Protein AF-A0A7R9BAU6-F1 (afdb_monomer_lite)

Organism: Timema shepardi (NCBI:txid629360)

Secondary structure (DSSP, 8-state):
----------TTTT-EEEE--TTS-HHHHHHHHHHHHHTT-EE-SS--TT--EEEE-HHHHT-HHHHHHHHHHTTPPTTSS-EEEEHHHHHHHHHTTS---STTTB-------S-------------------------PPP-------------------------------------TT-----PPPP----------TTHHHHHHHHHHHHHHHHHT-HHHHHHHHHHHHHHHHH-S---SHHHHHTSTT--HHHHHHHHHHHHHSS-HHHHHHHTSHHHHHHHHHHTSTT--HHHHHHHHHTT--SHHHHHHH----HHHHHHHHTHHHHHSPPPHHHHHHHHHHHTT-

Radius of gyration: 29.14 Å; chains: 1; bounding box: 81×66×85 Å

Foldseek 3Di:
DDDDDDPQLQQAQQAEEEEQCPPPDPVRVVVLCVLCVSNNHHYDPADDLSHAEYEDAVVQLVPPVSVVVSCVVRVDDPPSNHFYFYPVQSVVCSVVSHNDDRVVGTRDDPPPPPDPDDDDDDDDDDDDDDDDDDDDDDDDDDDDDDDDDDDDDDDDDDDDDDDDDDDDDDDDDDDDDDDPDDDDPDPDDDDDPDDPPDPQAPPLVLVQLVLVLLLVQLQVVVVSNCLSVVLSVQSRVVRHHDQALVSSCPTPSQHSVNSVQVRVCNVPVHGPVSCVRNVDLLSVQSSQQCLQFPGGSVNSVVCVVVVDRHLVCCVPPNDDDPRSNVSSVCVVVSPDDDDPVNVVVVVVVVVVD

InterPro domains:
  IPR001357 BRCT domain [PF00533] (9-94)
  IPR001357 BRCT domain [PS50172] (7-107)
  IPR002008 DNA polymerase family X, beta-like [PR00870] (253-270)
  IPR002008 DNA polymerase family X, beta-like [PR00870] (325-339)
  IPR010996 Crossover junction endonuclease MUS81-like, HHH domain [PF14716] (202-270)
  IPR018944 DNA polymerase lambda, fingers domain [PF10391] (288-335)
  IPR022312 DNA polymerase family X [PTHR11276] (6-352)
  IPR027421 DNA polymerase lambda lyase domain superfamily [G3DSA:1.10.150.110] (189-275)
  IPR027421 DNA polymerase lambda lyase domain superfamily [SSF47802] (197-277)
  IPR036420 BRCT domain superfamily [G3DSA:3.40.50.10190] (2-109)
  IPR036420 BRCT domain superfamily [SSF52113] (10-107)

pLDDT: mean 73.33, std 26.12, range [22.06, 96.75]

Structure (mmCIF, N/CA/C/O backbone):
data_AF-A0A7R9BAU6-F1
#
_entry.id   AF-A0A7R9BAU6-F1
#
loop_
_atom_site.group_PDB
_atom_site.id
_atom_site.type_symbol
_atom_site.label_atom_id
_atom_site.label_alt_id
_atom_site.label_comp_id
_atom_site.label_asym_id
_atom_site.label_entity_id
_atom_site.label_seq_id
_atom_site.pdbx_PDB_ins_code
_atom_site.Cartn_x
_atom_site.Cartn_y
_atom_site.Cartn_z
_atom_site.occupancy
_atom_site.B_iso_or_equiv
_atom_site.auth_seq_id
_atom_site.auth_comp_id
_atom_site.auth_asym_id
_atom_site.auth_atom_id
_atom_site.pdbx_PDB_model_num
ATOM 1 N N . MET A 1 1 ? -16.745 -1.634 -52.844 1.00 35.75 1 MET A N 1
ATOM 2 C CA . MET A 1 1 ? -15.780 -1.812 -51.741 1.00 35.75 1 MET A CA 1
ATOM 3 C C . MET A 1 1 ? -16.425 -1.285 -50.478 1.00 35.75 1 MET A C 1
ATOM 5 O O . MET A 1 1 ? -17.030 -0.223 -50.516 1.00 35.75 1 MET A O 1
ATOM 9 N N . SER A 1 2 ? -16.434 -2.132 -49.459 1.00 36.50 2 SER A N 1
ATOM 10 C CA . SER A 1 2 ? -17.371 -2.150 -48.340 1.00 36.50 2 SER A CA 1
ATOM 11 C C . SER A 1 2 ? -17.319 -0.913 -47.444 1.00 36.50 2 SER A C 1
ATOM 13 O O . SER A 1 2 ? -16.247 -0.405 -47.128 1.00 36.50 2 SER A O 1
ATOM 15 N N . GLN A 1 3 ? -18.506 -0.472 -47.027 1.00 36.91 3 GLN A N 1
ATOM 16 C CA . GLN A 1 3 ? -18.726 0.497 -45.959 1.00 36.91 3 GLN A CA 1
ATOM 17 C C . GLN A 1 3 ? -18.371 -0.153 -44.613 1.00 36.91 3 GLN A C 1
ATOM 19 O O . GLN A 1 3 ? -18.890 -1.221 -44.291 1.00 36.91 3 GLN A O 1
ATOM 24 N N . SER A 1 4 ? -17.499 0.486 -43.833 1.00 38.69 4 SER A N 1
ATOM 25 C CA . SER A 1 4 ? -17.228 0.118 -42.441 1.00 38.69 4 SER A CA 1
ATOM 26 C C . SER A 1 4 ? -18.281 0.781 -41.554 1.00 38.69 4 SER A C 1
ATOM 28 O O . SER A 1 4 ? -18.225 1.983 -41.313 1.00 38.69 4 SER A O 1
ATOM 30 N N . SER A 1 5 ? -19.274 0.017 -41.108 1.00 38.78 5 SER A N 1
ATOM 31 C CA . SER A 1 5 ? -20.281 0.467 -40.146 1.00 38.78 5 SER A CA 1
ATOM 32 C C . SER A 1 5 ? -19.656 0.622 -38.754 1.00 38.78 5 SER A C 1
ATOM 34 O O . SER A 1 5 ? -19.351 -0.377 -38.102 1.00 38.78 5 SER A O 1
ATOM 36 N N . GLU A 1 6 ? -19.472 1.858 -38.288 1.00 48.44 6 GLU A N 1
ATOM 37 C CA . GLU A 1 6 ? -19.249 2.151 -36.869 1.00 48.44 6 GLU A CA 1
ATOM 38 C C . GLU A 1 6 ? -20.544 1.859 -36.101 1.00 48.44 6 GLU A C 1
ATOM 40 O O . GLU A 1 6 ? -21.540 2.574 -36.222 1.00 48.44 6 GLU A O 1
ATOM 45 N N . THR A 1 7 ? -20.557 0.781 -35.322 1.00 45.28 7 THR A N 1
ATOM 46 C CA . THR A 1 7 ? -21.667 0.451 -34.425 1.00 45.28 7 THR A CA 1
ATOM 47 C C . THR A 1 7 ? -21.683 1.464 -33.276 1.00 45.28 7 THR A C 1
ATOM 49 O O . THR A 1 7 ? -20.996 1.288 -32.272 1.00 45.28 7 THR A O 1
ATOM 52 N N . THR A 1 8 ? -22.421 2.566 -33.420 1.00 56.19 8 THR A N 1
ATOM 53 C CA . THR A 1 8 ? -22.611 3.547 -32.342 1.00 56.19 8 THR A CA 1
ATOM 54 C C . THR A 1 8 ? -23.540 2.958 -31.279 1.00 56.19 8 THR A C 1
ATOM 56 O O . THR A 1 8 ? -24.764 2.934 -31.416 1.00 56.19 8 THR A O 1
ATOM 59 N N . ASN A 1 9 ? -22.951 2.426 -30.207 1.00 65.62 9 ASN A N 1
ATOM 60 C CA . ASN A 1 9 ? -23.699 1.964 -29.042 1.00 65.62 9 ASN A CA 1
ATOM 61 C C . ASN A 1 9 ? -24.303 3.173 -28.319 1.00 65.62 9 ASN A C 1
ATOM 63 O O . ASN A 1 9 ? -23.620 3.905 -27.620 1.00 65.62 9 ASN A O 1
ATOM 67 N N . ASN A 1 10 ? -25.604 3.396 -28.482 1.00 81.88 10 ASN A N 1
ATOM 68 C CA . ASN A 1 10 ? -26.319 4.561 -27.947 1.00 81.88 10 ASN A CA 1
ATOM 69 C C . ASN A 1 10 ? -26.726 4.400 -26.469 1.00 81.88 10 ASN A C 1
ATOM 71 O O . ASN A 1 10 ? -27.851 4.727 -26.091 1.00 81.88 10 ASN A O 1
ATOM 75 N N . ILE A 1 11 ? -25.835 3.874 -25.626 1.00 86.38 11 ILE A N 1
ATOM 76 C CA . ILE A 1 11 ? -26.148 3.562 -24.220 1.00 86.38 11 ILE A CA 1
ATOM 77 C C . ILE A 1 11 ? -26.389 4.820 -23.370 1.00 86.38 11 ILE A C 1
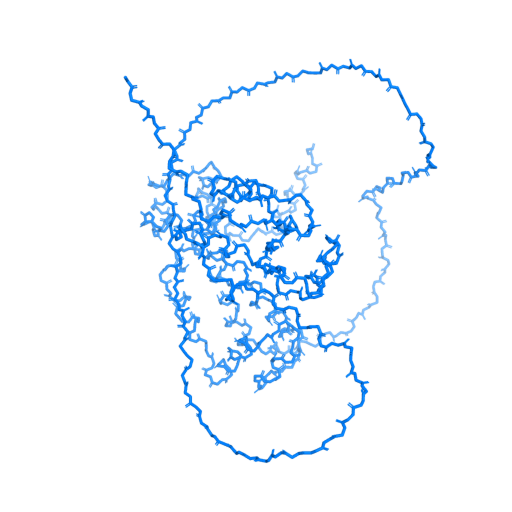ATOM 79 O O . ILE A 1 11 ? -27.096 4.751 -22.370 1.00 86.38 11 ILE A O 1
ATOM 83 N N . PHE A 1 12 ? -25.865 5.977 -23.789 1.00 86.88 12 PHE A N 1
ATOM 84 C CA . PHE A 1 12 ? -25.976 7.256 -23.078 1.00 86.88 12 PHE A CA 1
ATOM 85 C C . PHE A 1 12 ? -26.857 8.293 -23.798 1.00 86.88 12 PHE A C 1
ATOM 87 O O . PHE A 1 12 ? -26.815 9.469 -23.438 1.00 86.88 12 PHE A O 1
ATOM 94 N N . LYS A 1 13 ? -27.671 7.883 -24.782 1.00 82.00 13 LYS A N 1
ATOM 95 C CA . LYS A 1 13 ? -28.423 8.765 -25.704 1.00 82.00 13 LYS A CA 1
ATOM 96 C C . LYS A 1 13 ? -29.218 9.898 -25.037 1.00 82.00 13 LYS A C 1
ATOM 98 O O . LYS A 1 13 ? -29.257 11.007 -25.566 1.00 82.00 13 LYS A O 1
ATOM 103 N N . ASP A 1 14 ? -29.805 9.627 -23.874 1.00 84.00 14 ASP A N 1
ATOM 104 C CA . ASP A 1 14 ? -30.639 10.580 -23.127 1.00 84.00 14 ASP A CA 1
ATOM 105 C C . ASP A 1 14 ? -29.942 11.121 -21.868 1.00 84.00 14 ASP A C 1
ATOM 107 O O . ASP A 1 14 ? -30.584 11.646 -20.960 1.00 84.00 14 ASP A O 1
ATOM 111 N N . THR A 1 15 ? -28.614 10.999 -21.795 1.00 88.75 15 THR A N 1
ATOM 112 C CA . THR A 1 15 ? -27.828 11.474 -20.653 1.00 88.75 15 THR A CA 1
ATOM 113 C C . THR A 1 15 ? -26.977 12.685 -21.024 1.00 88.75 15 THR A C 1
ATOM 115 O O . THR A 1 15 ? -26.183 12.678 -21.970 1.00 88.75 15 THR A O 1
ATOM 118 N N . ALA A 1 16 ? -27.144 13.746 -20.240 1.00 90.50 16 ALA A N 1
ATOM 119 C CA . ALA A 1 16 ? -26.219 14.866 -20.175 1.00 90.50 16 ALA A CA 1
ATOM 120 C C . ALA A 1 16 ? -25.422 14.762 -18.874 1.00 90.50 16 ALA A C 1
ATOM 122 O O . ALA A 1 16 ? -26.009 14.697 -17.787 1.00 90.50 16 ALA A O 1
ATOM 123 N N . ILE A 1 17 ? -24.102 14.707 -18.998 1.00 93.00 17 ILE A N 1
ATOM 124 C CA . ILE A 1 17 ? -23.176 14.343 -17.933 1.00 93.00 17 ILE A CA 1
ATOM 125 C C . ILE A 1 17 ? -22.177 15.478 -17.723 1.00 93.00 17 ILE A C 1
ATOM 127 O O . ILE A 1 17 ? -21.585 15.982 -18.675 1.00 93.00 17 ILE A O 1
ATOM 131 N N . TYR A 1 18 ? -21.961 15.846 -16.466 1.00 91.94 18 TYR A N 1
ATOM 132 C CA . TYR A 1 18 ? -20.915 16.768 -16.042 1.00 91.94 18 TYR A CA 1
ATOM 133 C C . TYR A 1 18 ? -19.918 15.987 -15.196 1.00 91.94 18 TYR A C 1
ATOM 135 O O . TYR A 1 18 ? -20.311 15.335 -14.229 1.00 91.94 18 TYR A O 1
ATOM 143 N N . ILE A 1 19 ? -18.639 16.022 -15.565 1.00 90.44 19 ILE A N 1
ATOM 144 C CA . ILE A 1 19 ? -17.585 15.330 -14.821 1.00 90.44 19 ILE A CA 1
ATOM 145 C C . ILE A 1 19 ? -16.819 16.358 -14.007 1.00 90.44 19 ILE A C 1
ATOM 147 O O . ILE A 1 19 ? -16.234 17.295 -14.550 1.00 90.44 19 ILE A O 1
ATOM 151 N N . VAL A 1 20 ? -16.779 16.157 -12.697 1.00 89.75 20 VAL A N 1
ATOM 152 C CA . VAL A 1 20 ? -15.972 16.990 -11.818 1.00 89.75 20 VAL A CA 1
ATOM 153 C C . VAL A 1 20 ? -14.520 16.530 -11.920 1.00 89.75 20 VAL A C 1
ATOM 155 O O . VAL A 1 20 ? -14.168 15.434 -11.498 1.00 89.75 20 VAL A O 1
ATOM 158 N N . SER A 1 21 ? -13.658 17.379 -12.477 1.00 85.88 21 SER A N 1
ATOM 159 C CA . SER A 1 21 ? -12.251 17.054 -12.757 1.00 85.88 21 SER A CA 1
ATOM 160 C C . SER A 1 21 ? -11.376 16.873 -11.510 1.00 85.88 21 SER A C 1
ATOM 162 O O . SER A 1 21 ? -10.255 16.379 -11.608 1.00 85.88 21 SER A O 1
ATOM 164 N N . SER A 1 22 ? -11.856 17.272 -10.328 1.00 83.56 22 SER A N 1
ATOM 165 C CA . SER A 1 22 ? -11.098 17.128 -9.082 1.00 83.56 22 SER A CA 1
ATOM 166 C C . SER A 1 22 ? -10.850 15.654 -8.774 1.00 83.56 22 SER A C 1
ATOM 168 O O . SER A 1 22 ? -11.786 14.867 -8.753 1.00 83.56 22 SER A O 1
ATOM 170 N N . GLY A 1 23 ? -9.586 15.295 -8.545 1.00 77.88 23 GLY A N 1
ATOM 171 C CA . GLY A 1 23 ? -9.175 13.927 -8.215 1.00 77.88 23 GLY A CA 1
ATOM 172 C C . GLY A 1 23 ? -9.027 12.980 -9.420 1.00 77.88 23 GLY A C 1
ATOM 173 O O . GLY A 1 23 ? -8.250 12.030 -9.377 1.00 77.88 23 GLY A O 1
ATOM 174 N N . ILE A 1 24 ? -9.634 13.304 -10.566 1.00 84.62 24 ILE A N 1
ATOM 175 C CA . ILE A 1 24 ? -9.496 12.519 -11.798 1.00 84.62 24 ILE A CA 1
ATOM 176 C C . ILE A 1 24 ? -8.301 13.033 -12.615 1.00 84.62 24 ILE A C 1
ATOM 178 O O . ILE A 1 24 ? -8.254 14.188 -13.032 1.00 84.62 24 ILE A O 1
ATOM 182 N N . GLY A 1 25 ? -7.327 12.163 -12.898 1.00 83.81 25 GLY A N 1
ATOM 183 C CA . GLY A 1 25 ? -6.197 12.504 -13.771 1.00 83.81 25 GLY A CA 1
ATOM 184 C C . GLY A 1 25 ? -6.632 12.888 -15.196 1.00 83.81 25 GLY A C 1
ATOM 185 O O . GLY A 1 25 ? -7.558 12.297 -15.750 1.00 83.81 25 GLY A O 1
ATOM 186 N N . GLN A 1 26 ? -5.919 13.830 -15.827 1.00 84.94 26 GLN A N 1
ATOM 187 C CA . GLN A 1 26 ? -6.281 14.422 -17.131 1.00 84.94 26 GLN A CA 1
ATOM 188 C C . GLN A 1 26 ? -6.491 13.392 -18.252 1.00 84.94 26 GLN A C 1
ATOM 190 O O . GLN A 1 26 ? -7.448 13.482 -19.016 1.00 84.94 26 GLN A O 1
ATOM 195 N N . MET A 1 27 ? -5.639 12.364 -18.313 1.00 81.00 27 MET A N 1
ATOM 196 C CA . MET A 1 27 ? -5.764 11.291 -19.306 1.00 81.00 27 MET A CA 1
ATOM 197 C C . MET A 1 27 ? -7.072 10.499 -19.130 1.00 81.00 27 MET A C 1
ATOM 199 O O . MET A 1 27 ? -7.739 10.160 -20.106 1.00 81.00 27 MET A O 1
ATOM 203 N N . ARG A 1 28 ? -7.457 10.227 -17.874 1.00 81.88 28 ARG A N 1
ATOM 204 C CA . ARG A 1 28 ? -8.672 9.476 -17.524 1.00 81.88 28 ARG A CA 1
ATOM 205 C C . ARG A 1 28 ? -9.925 10.307 -17.783 1.00 81.88 28 ARG A C 1
ATOM 207 O O . ARG A 1 28 ? -10.904 9.770 -18.290 1.00 81.88 28 ARG A O 1
ATOM 214 N N . LEU A 1 29 ? -9.867 11.608 -17.502 1.00 89.06 29 LEU A N 1
ATOM 215 C CA . LEU A 1 29 ? -10.936 12.548 -17.827 1.00 89.06 29 LEU A CA 1
ATOM 216 C C . LEU A 1 29 ? -11.189 12.583 -19.342 1.00 89.06 29 LEU A C 1
ATOM 218 O O . LEU A 1 29 ? -12.304 12.311 -19.776 1.00 89.06 29 LEU A O 1
ATOM 222 N N . ALA A 1 30 ? -10.143 12.794 -20.147 1.00 88.38 30 ALA A N 1
ATOM 223 C CA . ALA A 1 30 ? -10.250 12.810 -21.608 1.00 88.38 30 ALA A CA 1
ATOM 224 C C . ALA A 1 30 ? -10.789 11.484 -22.176 1.00 88.38 30 ALA A C 1
ATOM 226 O O . ALA A 1 30 ? -11.597 11.480 -23.109 1.00 88.38 30 ALA A O 1
ATOM 227 N N . LEU A 1 31 ? -10.376 10.351 -21.595 1.00 89.75 31 LEU A N 1
ATOM 228 C CA . LEU A 1 31 ? -10.896 9.037 -21.965 1.00 89.75 31 LEU A CA 1
ATOM 229 C C . LEU A 1 31 ? -12.397 8.926 -21.675 1.00 89.75 31 LEU A C 1
ATOM 231 O O . LEU A 1 31 ? -13.147 8.516 -22.558 1.00 89.75 31 LEU A O 1
ATOM 235 N N . PHE A 1 32 ? -12.842 9.307 -20.476 1.00 90.75 32 PHE A N 1
ATOM 236 C CA . PHE A 1 32 ? -14.258 9.274 -20.116 1.00 90.75 32 PHE A CA 1
ATOM 237 C C . PHE A 1 32 ? -15.098 10.181 -21.007 1.00 90.75 32 PHE A C 1
ATOM 239 O O . PHE A 1 32 ? -16.130 9.741 -21.510 1.00 90.75 32 PHE A O 1
ATOM 246 N N . GLU A 1 33 ? -14.639 11.400 -21.288 1.00 92.44 33 GLU A N 1
ATOM 247 C CA . GLU A 1 33 ? -15.363 12.296 -22.185 1.00 92.44 33 GLU A CA 1
ATOM 248 C C . GLU A 1 33 ? -15.516 11.711 -23.590 1.00 92.44 33 GLU A C 1
ATOM 250 O O . GLU A 1 33 ? -16.597 11.772 -24.184 1.00 92.44 33 GLU A O 1
ATOM 255 N N . LYS A 1 34 ? -14.439 11.118 -24.119 1.00 90.06 34 LYS A N 1
ATOM 256 C CA . LYS A 1 34 ? -14.458 10.452 -25.422 1.00 90.06 34 LYS A CA 1
ATOM 257 C C . LYS A 1 34 ? -15.428 9.273 -25.420 1.00 90.06 34 LYS A C 1
ATOM 259 O O . LYS A 1 34 ? -16.208 9.141 -26.360 1.00 90.06 34 LYS A O 1
ATOM 264 N N . GLN A 1 35 ? -15.401 8.439 -24.381 1.00 89.38 35 GLN A N 1
ATOM 265 C CA . GLN A 1 35 ? 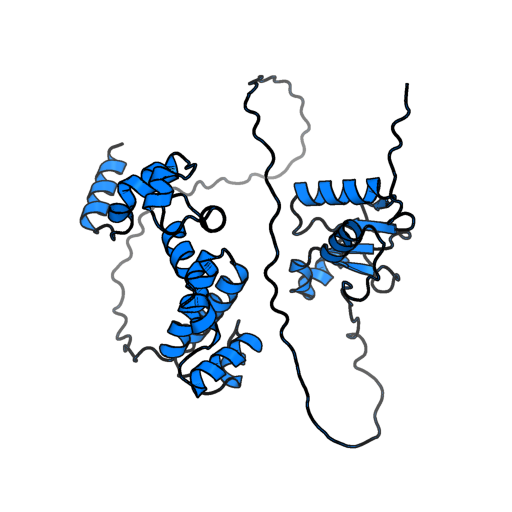-16.269 7.266 -24.267 1.00 89.38 35 GLN A CA 1
ATOM 266 C C . GLN A 1 35 ? -17.745 7.653 -24.141 1.00 89.38 35 GLN A C 1
ATOM 268 O O . GLN A 1 35 ? -18.575 7.066 -24.826 1.00 89.38 35 GLN A O 1
ATOM 273 N N . ILE A 1 36 ? -18.081 8.676 -23.354 1.00 90.19 36 ILE A N 1
ATOM 274 C CA . ILE A 1 36 ? -19.461 9.170 -23.232 1.00 90.19 36 ILE A CA 1
ATOM 275 C C . ILE A 1 36 ? -19.974 9.669 -24.587 1.00 90.19 36 ILE A C 1
ATOM 277 O O . ILE A 1 36 ? -21.043 9.248 -25.022 1.00 90.19 36 ILE A O 1
ATOM 281 N N . LYS A 1 37 ? -19.190 10.503 -25.288 1.00 90.31 37 LYS A N 1
ATOM 282 C CA . LYS A 1 37 ? -19.555 11.046 -26.610 1.00 90.31 37 LYS A CA 1
ATOM 283 C C . LYS A 1 37 ? -19.712 9.950 -27.665 1.00 90.31 37 LYS A C 1
ATOM 285 O O . LYS A 1 37 ? -20.675 9.962 -28.424 1.00 90.31 37 LYS A O 1
ATOM 290 N N . THR A 1 38 ? -18.785 8.990 -27.689 1.00 87.25 38 THR A N 1
ATOM 291 C CA . THR A 1 38 ? -18.810 7.852 -28.630 1.00 87.25 38 THR A CA 1
ATOM 292 C C . THR A 1 38 ? -20.043 6.973 -28.412 1.00 87.25 38 THR A C 1
ATOM 294 O O . THR A 1 38 ? -20.585 6.423 -29.364 1.00 87.25 38 THR A O 1
ATOM 297 N N . ASN A 1 39 ? -20.523 6.895 -27.170 1.00 86.75 39 ASN A N 1
ATOM 298 C CA . ASN A 1 39 ? -21.685 6.102 -26.785 1.00 86.75 39 ASN A CA 1
ATOM 299 C C . ASN A 1 39 ? -23.010 6.904 -26.746 1.00 86.75 39 ASN A C 1
ATOM 301 O O . ASN A 1 39 ? -23.970 6.537 -26.059 1.00 86.75 39 ASN A O 1
ATOM 305 N N . GLY A 1 40 ? -23.064 8.027 -27.472 1.00 85.69 40 GLY A N 1
ATOM 306 C CA . GLY A 1 40 ? -24.274 8.833 -27.674 1.00 85.69 40 GLY A CA 1
ATOM 307 C C . GLY A 1 40 ? -24.626 9.806 -26.542 1.00 85.69 40 GLY A C 1
ATOM 308 O O . GLY A 1 40 ? -25.652 10.474 -26.627 1.00 85.69 40 GLY A O 1
ATOM 309 N N . GLY A 1 41 ? -23.797 9.912 -25.501 1.00 89.19 41 GLY A N 1
ATOM 310 C CA . GLY A 1 41 ? -23.995 10.836 -24.384 1.00 89.19 41 GLY A CA 1
ATOM 311 C C . GLY A 1 41 ? -23.445 12.235 -24.636 1.00 89.19 41 GLY A C 1
ATOM 312 O O . GLY A 1 41 ? -22.533 12.444 -25.438 1.00 89.19 41 GLY A O 1
ATOM 313 N N . LYS A 1 42 ? -23.974 13.221 -23.906 1.00 90.00 42 LYS A N 1
ATOM 314 C CA . LYS A 1 42 ? -23.506 14.613 -23.966 1.00 90.00 42 LYS A CA 1
ATOM 315 C C . LYS A 1 42 ? -22.667 14.935 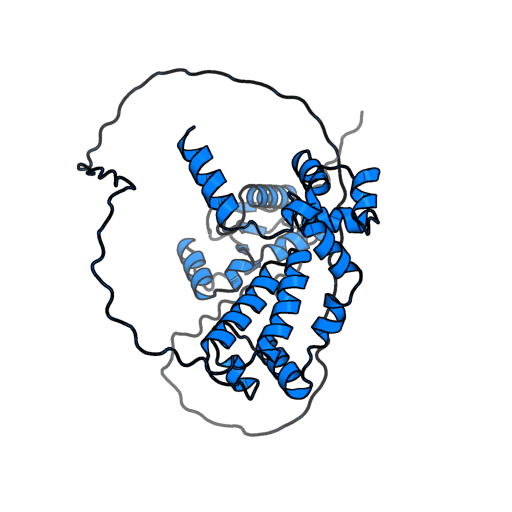-22.738 1.00 90.00 42 LYS A C 1
ATOM 317 O O . LYS A 1 42 ? -23.165 14.861 -21.622 1.00 90.00 42 LYS A O 1
ATOM 322 N N . VAL A 1 43 ? -21.418 15.344 -22.943 1.00 90.88 43 VAL A N 1
ATOM 323 C CA . VAL A 1 43 ? -20.585 15.906 -21.870 1.00 90.88 43 VAL A CA 1
ATOM 324 C C . VAL A 1 43 ? -20.767 17.416 -21.861 1.00 90.88 43 VAL A C 1
ATOM 326 O O . VAL A 1 43 ? -20.526 18.064 -22.880 1.00 90.88 43 VAL A O 1
ATOM 329 N N . LEU A 1 44 ? -21.196 17.963 -20.728 1.00 88.81 44 LEU A N 1
ATOM 330 C CA . LEU A 1 44 ? -21.365 19.398 -20.537 1.00 88.81 44 LEU A CA 1
ATOM 331 C C . LEU A 1 44 ? -20.154 19.984 -19.795 1.00 88.81 44 LEU A C 1
ATOM 333 O O . LEU A 1 44 ? -19.620 19.319 -18.911 1.00 88.81 44 LEU A O 1
ATOM 337 N N . PRO A 1 45 ? -19.719 21.213 -20.128 1.00 84.62 45 PRO A N 1
ATOM 338 C CA . PRO A 1 45 ? -18.607 21.876 -19.444 1.00 84.62 45 PRO A CA 1
ATOM 339 C C . PRO A 1 45 ? -19.006 22.479 -18.090 1.00 84.62 45 PRO A C 1
ATOM 341 O O . PRO A 1 45 ? -18.134 22.798 -17.288 1.00 84.62 45 PRO A O 1
ATOM 344 N N . GLU A 1 46 ? -20.308 22.644 -17.838 1.00 85.56 46 GLU A N 1
ATOM 345 C CA . GLU A 1 46 ? -20.866 23.293 -16.650 1.00 85.56 46 GLU A CA 1
ATOM 346 C C . GLU A 1 46 ? -22.213 22.660 -16.268 1.00 85.56 46 GLU A C 1
ATOM 348 O O . GLU A 1 46 ? -22.850 21.970 -17.075 1.00 85.56 46 GLU A O 1
ATOM 353 N N . VAL A 1 47 ? -22.661 22.901 -15.032 1.00 83.50 47 VAL A N 1
ATOM 354 C CA . VAL A 1 47 ? -23.977 22.454 -14.560 1.00 83.50 47 VAL A CA 1
ATOM 355 C C . VAL A 1 47 ? -25.064 23.302 -15.223 1.00 83.50 47 VAL A C 1
ATOM 357 O O . VAL A 1 47 ? -25.108 24.516 -15.056 1.00 83.50 47 VAL A O 1
ATOM 360 N N . THR A 1 48 ? -25.958 22.658 -15.977 1.00 82.75 48 THR A N 1
ATOM 361 C CA . THR A 1 48 ? -27.075 23.318 -16.676 1.00 82.75 48 THR A CA 1
ATOM 362 C C . THR A 1 48 ? -28.406 22.647 -16.341 1.00 82.75 48 THR A C 1
ATOM 364 O O . THR A 1 48 ? -28.438 21.539 -15.812 1.00 82.75 48 THR A O 1
ATOM 367 N N . GLN A 1 49 ? -29.520 23.281 -16.712 1.00 79.12 49 GLN A N 1
ATOM 368 C CA . GLN A 1 49 ? -30.878 22.762 -16.489 1.00 79.12 49 GLN A CA 1
ATOM 369 C C . GLN A 1 49 ? -31.182 21.415 -17.174 1.00 79.12 49 GLN A C 1
ATOM 371 O O . GLN A 1 49 ? -32.146 20.750 -16.814 1.00 79.12 49 GLN A O 1
ATOM 376 N N . HIS A 1 50 ? -30.393 21.018 -18.178 1.00 79.81 50 HIS A N 1
ATOM 377 C CA . HIS A 1 50 ? -30.570 19.751 -18.897 1.00 79.81 50 HIS A CA 1
ATOM 378 C C . HIS A 1 50 ? -29.663 18.640 -18.366 1.00 79.81 50 HIS A C 1
ATOM 380 O O . HIS A 1 50 ? -29.619 17.559 -18.951 1.00 79.81 50 HIS A O 1
ATOM 386 N N . LEU A 1 51 ? -28.901 18.912 -17.305 1.00 88.31 51 LEU A N 1
ATOM 387 C CA . LEU A 1 51 ? -27.977 17.957 -16.724 1.00 88.31 51 LEU A CA 1
ATOM 388 C C . LEU A 1 51 ? -28.737 16.803 -16.061 1.00 88.31 51 LEU A C 1
ATOM 390 O O . LEU A 1 51 ? -29.685 17.018 -15.318 1.00 88.31 51 LEU A O 1
ATOM 394 N N . THR A 1 52 ? -28.289 15.575 -16.316 1.00 88.50 52 THR A N 1
ATOM 395 C CA . THR A 1 52 ? -28.908 14.354 -15.769 1.00 88.50 52 THR A CA 1
ATOM 396 C C . THR A 1 52 ? -28.047 13.709 -14.689 1.00 88.50 52 THR A C 1
ATOM 398 O O . THR A 1 52 ? -28.580 13.218 -13.696 1.00 88.50 52 THR A O 1
ATOM 401 N N . HIS A 1 53 ? -26.721 13.732 -14.869 1.00 90.38 53 HIS A N 1
ATOM 402 C CA . HIS A 1 53 ? -25.770 13.089 -13.969 1.00 90.38 53 HIS A CA 1
ATOM 403 C C . HIS A 1 53 ? -24.557 13.987 -13.709 1.00 90.38 53 HIS A C 1
ATOM 405 O O . HIS A 1 53 ? -23.993 14.573 -14.638 1.00 90.38 53 HIS A O 1
ATOM 411 N N . ILE A 1 54 ? -24.122 14.048 -12.452 1.00 90.75 54 ILE A N 1
ATOM 412 C CA . ILE A 1 54 ? -22.816 14.583 -12.054 1.00 90.75 54 ILE A CA 1
ATOM 413 C C . ILE A 1 54 ? -21.930 13.400 -11.686 1.00 90.75 54 ILE A C 1
ATOM 415 O O . ILE A 1 54 ? -22.299 12.608 -10.823 1.00 90.75 54 ILE A O 1
ATOM 419 N N . ILE A 1 55 ? -20.764 13.295 -12.321 1.00 90.50 55 ILE A N 1
ATOM 420 C CA . ILE A 1 55 ? -19.778 12.255 -12.028 1.00 90.50 55 ILE A CA 1
ATOM 421 C C . ILE A 1 55 ? -18.694 12.820 -11.117 1.00 90.50 55 ILE A C 1
ATOM 423 O O . ILE A 1 55 ? -18.050 13.820 -11.445 1.00 90.50 55 ILE A O 1
ATOM 427 N N . LEU A 1 56 ? -18.473 12.137 -9.997 1.00 89.19 56 LEU A N 1
ATOM 428 C CA . LEU A 1 56 ? -17.419 12.411 -9.025 1.00 89.19 56 LEU A CA 1
ATOM 429 C C . LEU A 1 56 ? -16.500 11.199 -8.886 1.00 89.19 56 LEU A C 1
ATOM 431 O O . LEU A 1 56 ? -16.915 10.056 -9.066 1.00 89.19 56 LEU A O 1
ATOM 435 N N . GLU A 1 57 ? -15.244 11.441 -8.534 1.00 86.38 57 GLU A N 1
ATOM 436 C CA . GLU A 1 57 ? -14.349 10.354 -8.149 1.00 86.38 57 GLU A CA 1
ATOM 437 C C . GLU A 1 57 ? -14.763 9.766 -6.789 1.00 86.38 57 GLU A C 1
ATOM 439 O O . GLU A 1 57 ? -15.079 10.512 -5.860 1.00 86.38 57 GLU A O 1
ATOM 444 N N . GLU A 1 58 ? -14.712 8.437 -6.635 1.00 83.56 58 GLU A N 1
ATOM 445 C CA . GLU A 1 58 ? -15.126 7.774 -5.387 1.00 83.56 58 GLU A CA 1
ATOM 446 C C . GLU A 1 58 ? -14.324 8.217 -4.164 1.00 83.56 58 GLU A C 1
ATOM 448 O O . GLU A 1 58 ? -14.863 8.243 -3.060 1.00 83.56 58 GLU A O 1
ATOM 453 N N . ASN A 1 59 ? -13.057 8.615 -4.331 1.00 75.81 59 ASN A N 1
ATOM 454 C CA . ASN A 1 59 ? -12.250 9.093 -3.205 1.00 75.81 59 ASN A CA 1
ATOM 455 C C . ASN A 1 59 ? -12.839 10.359 -2.545 1.00 75.81 59 ASN A C 1
ATOM 457 O O . ASN A 1 59 ? -12.535 10.653 -1.388 1.00 75.81 59 ASN A O 1
ATOM 461 N N . ILE A 1 60 ? -13.702 11.092 -3.263 1.00 79.81 60 ILE A N 1
ATOM 462 C CA . ILE A 1 60 ? -14.375 12.300 -2.784 1.00 79.81 60 ILE A CA 1
ATOM 463 C C . ILE A 1 60 ? -15.587 11.922 -1.929 1.00 79.81 60 ILE A C 1
ATOM 465 O O . ILE A 1 60 ? -15.948 12.675 -1.026 1.00 79.81 60 ILE A O 1
ATOM 469 N N . PHE A 1 61 ? -16.184 10.744 -2.148 1.00 76.25 61 PHE A N 1
ATOM 470 C CA . PHE A 1 61 ? -17.327 10.263 -1.365 1.00 76.25 61 PHE A CA 1
ATOM 471 C C . PHE A 1 61 ? -16.972 9.976 0.094 1.00 76.25 61 PHE A C 1
ATOM 473 O O . PHE A 1 61 ? -17.829 10.125 0.965 1.00 76.25 61 PHE A O 1
ATOM 480 N N . SER A 1 62 ? -15.709 9.652 0.380 1.00 71.06 62 SER A N 1
ATOM 481 C CA . SER A 1 62 ? -15.216 9.422 1.743 1.00 71.06 62 SER A CA 1
ATOM 482 C C . SER A 1 62 ? -15.272 10.671 2.633 1.00 71.06 62 SER A C 1
ATOM 484 O O . SER A 1 62 ? -15.363 10.549 3.852 1.00 71.06 62 SER A O 1
ATOM 486 N N . ASP A 1 63 ? -15.247 11.877 2.050 1.00 78.06 63 ASP A N 1
ATOM 487 C CA . ASP A 1 63 ? -15.359 13.144 2.781 1.00 78.06 63 ASP A CA 1
ATOM 488 C C . ASP A 1 63 ? -16.609 13.915 2.336 1.00 78.06 63 ASP A C 1
ATOM 490 O O . ASP A 1 63 ? -16.609 14.702 1.383 1.00 78.06 63 ASP A O 1
ATOM 494 N N . ARG A 1 64 ? -17.693 13.726 3.095 1.00 78.31 64 ARG A N 1
ATOM 495 C CA . ARG A 1 64 ? -18.992 14.364 2.846 1.00 78.31 64 ARG A CA 1
ATOM 496 C C . ARG A 1 64 ? -18.905 15.892 2.782 1.00 78.31 64 ARG A C 1
ATOM 498 O O . ARG A 1 64 ? -19.588 16.496 1.957 1.00 78.31 64 ARG A O 1
ATOM 505 N N . LYS A 1 65 ? -18.081 16.532 3.621 1.00 80.06 65 LYS A N 1
ATOM 506 C CA . LYS A 1 65 ? -17.946 18.001 3.635 1.00 80.06 65 LYS A CA 1
ATOM 507 C C . LYS A 1 65 ? -17.225 18.483 2.382 1.00 80.06 65 LYS A C 1
ATOM 509 O O . LYS A 1 65 ? -17.646 19.463 1.770 1.00 80.06 65 LYS A O 1
ATOM 514 N N . LYS A 1 66 ? -16.167 17.782 1.975 1.00 81.75 66 LYS A N 1
ATOM 515 C CA . LYS A 1 66 ? -15.430 18.073 0.740 1.00 81.75 66 LYS A CA 1
ATOM 516 C C . LYS A 1 66 ? -16.301 17.876 -0.498 1.00 81.75 66 LYS A C 1
ATOM 518 O O . LYS A 1 66 ? -16.287 18.747 -1.363 1.00 81.75 66 LYS A O 1
ATOM 523 N N . CYS A 1 67 ? -17.099 16.809 -0.545 1.00 82.25 67 CYS A N 1
ATOM 524 C CA . CYS A 1 67 ? -18.054 16.551 -1.623 1.00 82.25 67 CYS A CA 1
ATOM 525 C C . CYS A 1 67 ? -19.088 17.684 -1.752 1.00 82.25 67 CYS A C 1
ATOM 527 O O . CYS A 1 67 ? -19.216 18.285 -2.817 1.00 82.25 67 CYS A O 1
ATOM 529 N N . ILE A 1 68 ? -19.747 18.059 -0.648 1.00 82.75 68 ILE A N 1
ATOM 530 C CA . ILE A 1 68 ? -20.726 19.161 -0.627 1.00 82.75 68 ILE A CA 1
ATOM 531 C C . ILE A 1 68 ? -20.079 20.485 -1.055 1.00 82.75 68 ILE A C 1
ATOM 533 O O . ILE A 1 68 ? -20.627 21.201 -1.888 1.00 82.75 68 ILE A O 1
ATOM 537 N N . ASN A 1 69 ? -18.888 20.801 -0.540 1.00 82.56 69 ASN A N 1
ATOM 538 C CA . ASN A 1 69 ? -18.171 22.020 -0.917 1.00 82.56 69 ASN A CA 1
ATOM 539 C C . ASN A 1 69 ? -17.800 22.052 -2.401 1.00 82.56 69 ASN A C 1
ATOM 541 O O . ASN A 1 69 ? -17.786 23.122 -3.007 1.00 82.56 69 ASN A O 1
ATOM 545 N N . LEU A 1 70 ? -17.474 20.901 -2.983 1.00 84.19 70 LEU A N 1
ATOM 546 C CA . LEU A 1 70 ? -17.130 20.790 -4.391 1.00 84.19 70 LEU A CA 1
ATOM 547 C C . LEU A 1 70 ? -18.367 20.958 -5.278 1.00 84.19 70 LEU A C 1
ATOM 549 O O . LEU A 1 70 ? -18.318 21.735 -6.224 1.00 84.19 70 LEU A O 1
ATOM 553 N N . LEU A 1 71 ? -19.486 20.326 -4.918 1.00 83.94 71 LEU A N 1
ATOM 554 C CA . LEU A 1 71 ? -20.773 20.494 -5.600 1.00 83.94 71 LEU A CA 1
ATOM 555 C C . LEU A 1 71 ? -21.283 21.943 -5.522 1.00 83.94 71 LEU A C 1
ATOM 557 O O . LEU A 1 71 ? -21.744 22.503 -6.513 1.00 83.94 71 LEU A O 1
ATOM 561 N N . ASN A 1 72 ? -21.124 22.606 -4.374 1.00 84.00 72 ASN A N 1
ATOM 562 C CA . ASN A 1 72 ? -21.482 24.021 -4.236 1.00 84.00 72 ASN A CA 1
ATOM 563 C C . ASN A 1 72 ? -20.660 24.918 -5.176 1.00 84.00 72 ASN A C 1
ATOM 565 O O . ASN A 1 72 ? -21.181 25.888 -5.722 1.00 84.00 72 ASN A O 1
ATOM 569 N N . LYS A 1 73 ? -19.380 24.589 -5.402 1.00 83.06 73 LYS A N 1
ATOM 570 C CA . LYS A 1 73 ? -18.508 25.329 -6.331 1.00 83.06 73 LYS A CA 1
ATOM 571 C C . LYS A 1 73 ? -18.888 25.137 -7.797 1.00 83.06 73 LYS A C 1
ATOM 573 O O . LYS A 1 73 ? -18.565 26.004 -8.601 1.00 83.06 73 LYS A O 1
ATOM 578 N N . THR A 1 74 ? -19.555 24.039 -8.152 1.00 79.44 74 THR A N 1
ATOM 579 C CA . THR A 1 74 ? -19.984 23.771 -9.534 1.00 79.44 74 THR A CA 1
ATOM 580 C C . THR A 1 74 ? -21.318 24.444 -9.873 1.00 79.44 74 THR A C 1
ATOM 582 O O . THR A 1 74 ? -21.806 24.273 -10.984 1.00 79.44 74 THR A O 1
ATOM 585 N N . GLY A 1 75 ? -21.931 25.176 -8.931 1.00 75.75 75 GLY A N 1
ATOM 586 C CA . GLY A 1 75 ? -23.243 25.807 -9.114 1.00 75.75 75 GLY A CA 1
ATOM 587 C C . GLY A 1 75 ? -24.422 24.834 -9.005 1.00 75.75 75 GLY A C 1
ATOM 588 O O . GLY A 1 75 ? -25.527 25.162 -9.429 1.00 75.75 75 GLY A O 1
ATOM 589 N N . TYR A 1 76 ? -24.204 23.635 -8.452 1.00 79.06 76 TYR A N 1
ATOM 590 C CA . TYR A 1 76 ? -25.263 22.648 -8.255 1.00 79.06 76 TYR A CA 1
ATOM 591 C C . TYR A 1 76 ? -26.231 23.082 -7.146 1.00 79.06 76 TYR A C 1
ATOM 593 O O . TYR A 1 76 ? -25.810 23.402 -6.035 1.00 79.06 76 TYR A O 1
ATOM 601 N N . SER A 1 77 ? -27.536 23.042 -7.428 1.00 70.25 77 SER A N 1
ATOM 602 C CA . SER A 1 77 ? -28.587 23.218 -6.427 1.00 70.25 77 SER A CA 1
ATOM 603 C C . SER A 1 77 ? -29.144 21.862 -5.984 1.00 70.25 77 SER A C 1
ATOM 605 O O . SER A 1 77 ? -29.591 21.043 -6.796 1.00 70.25 77 SER A O 1
ATOM 607 N N . PHE A 1 78 ? -29.126 21.618 -4.671 1.00 64.94 78 PHE A N 1
ATOM 608 C CA . PHE A 1 78 ? -29.695 20.408 -4.077 1.00 64.94 78 PHE A CA 1
ATOM 609 C C . PHE A 1 78 ? -31.210 20.347 -4.331 1.00 64.94 78 PHE A C 1
ATOM 611 O O . PHE A 1 78 ? -31.923 21.302 -4.030 1.00 64.94 78 PHE A O 1
ATOM 618 N N . GLY A 1 79 ? -31.698 19.220 -4.865 1.00 60.94 79 GLY A N 1
ATOM 619 C CA . GLY A 1 79 ? -33.124 18.993 -5.155 1.00 60.94 79 GLY A CA 1
ATOM 620 C C . GLY A 1 79 ? -33.521 19.089 -6.634 1.00 60.94 79 GLY A C 1
ATOM 621 O O . GLY A 1 79 ? -34.700 18.987 -6.950 1.00 60.94 79 GLY A O 1
ATOM 622 N N . SER A 1 80 ? -32.559 19.240 -7.547 1.00 65.75 80 SER A N 1
ATOM 623 C CA . SER A 1 80 ? -32.782 19.392 -8.996 1.00 65.75 80 SER A CA 1
ATOM 624 C C . SER A 1 80 ? -33.068 18.084 -9.761 1.00 65.75 80 SER A C 1
ATOM 626 O O . SER A 1 80 ? -33.148 18.098 -10.985 1.00 65.75 80 SER A O 1
ATOM 628 N N . GLY A 1 81 ? -33.236 16.945 -9.075 1.00 73.25 81 GLY A N 1
ATOM 629 C CA . GLY A 1 81 ? -33.462 15.633 -9.710 1.00 73.25 81 GLY A CA 1
ATOM 630 C C . GLY A 1 81 ? -32.243 15.065 -10.454 1.00 73.25 81 GLY A C 1
ATOM 631 O O . GLY A 1 81 ? -32.346 14.025 -11.102 1.00 73.25 81 GLY A O 1
ATOM 632 N N . ILE A 1 82 ? -31.095 15.740 -10.358 1.00 85.38 82 ILE A N 1
ATOM 633 C CA . ILE A 1 82 ? -29.819 15.333 -10.948 1.00 85.38 82 ILE A CA 1
ATOM 634 C C . ILE A 1 82 ? -29.192 14.255 -10.066 1.00 85.38 82 ILE A C 1
ATOM 636 O O . ILE A 1 82 ? -29.045 14.437 -8.856 1.00 85.38 82 ILE A O 1
ATOM 640 N N . LYS A 1 83 ? -28.775 13.155 -10.688 1.00 87.75 83 LYS A N 1
ATOM 641 C CA . LYS A 1 83 ? -28.139 12.029 -10.002 1.00 87.75 83 LYS A CA 1
ATOM 642 C C . LYS A 1 83 ? -26.652 12.300 -9.818 1.00 87.75 83 LYS A C 1
ATOM 644 O O . LYS A 1 83 ? -25.950 12.608 -10.781 1.00 87.75 83 LYS A O 1
ATOM 649 N N . ILE A 1 84 ? -26.148 12.173 -8.597 1.00 88.31 84 ILE A N 1
ATOM 650 C CA . ILE A 1 84 ? -24.715 12.318 -8.314 1.00 88.31 84 ILE A CA 1
ATOM 651 C C . ILE A 1 84 ? -24.127 10.919 -8.215 1.00 88.31 84 ILE A C 1
ATOM 653 O O . ILE A 1 84 ? -24.464 10.199 -7.288 1.00 88.31 84 ILE A O 1
ATOM 657 N N . VAL A 1 85 ? -23.264 10.522 -9.146 1.00 88.88 85 VAL A N 1
ATOM 658 C CA . VAL A 1 85 ? -22.760 9.144 -9.250 1.00 88.88 85 VAL A CA 1
ATOM 659 C C . VAL A 1 85 ? -21.236 9.079 -9.280 1.00 88.88 85 VAL A C 1
ATOM 661 O O . VAL A 1 85 ? -20.557 10.040 -9.645 1.00 88.88 85 VAL A O 1
ATOM 664 N N . GLY A 1 86 ? -20.688 7.937 -8.870 1.00 89.62 86 GLY A N 1
ATOM 665 C CA . GLY A 1 86 ? -19.249 7.674 -8.916 1.00 89.62 86 GLY A CA 1
ATOM 666 C C . GLY A 1 86 ? -18.715 7.412 -10.328 1.00 89.62 86 GLY A C 1
ATOM 667 O O . GLY A 1 86 ? -19.461 7.096 -11.258 1.00 89.62 86 GLY A O 1
ATOM 668 N N . THR A 1 87 ? -17.393 7.466 -10.490 1.00 89.44 87 THR A N 1
ATOM 669 C CA . THR A 1 87 ? -16.701 7.041 -11.721 1.00 89.44 87 THR A CA 1
ATOM 670 C C . THR A 1 87 ? -16.849 5.536 -12.009 1.00 89.44 87 THR A C 1
ATOM 672 O O . THR A 1 87 ? -16.768 5.134 -13.175 1.00 89.44 87 THR A O 1
ATOM 675 N N . SER A 1 88 ? -17.112 4.703 -10.997 1.00 86.94 88 SER A N 1
ATOM 676 C CA . SER A 1 88 ? -17.487 3.281 -11.124 1.00 86.94 88 SER A CA 1
ATOM 677 C C . SER A 1 88 ? -18.766 3.086 -11.910 1.00 86.94 88 SER A C 1
ATOM 679 O O . SER A 1 88 ? -18.775 2.231 -12.784 1.00 86.94 88 SER A O 1
ATOM 681 N N . TRP A 1 89 ? -19.804 3.898 -11.693 1.00 90.81 89 TRP A N 1
ATOM 682 C CA . TRP A 1 89 ? -21.052 3.786 -12.458 1.00 90.81 89 TRP A CA 1
ATOM 683 C C . TRP A 1 89 ? -20.804 3.936 -13.958 1.00 90.81 89 TRP A C 1
ATOM 685 O O . TRP A 1 89 ? -21.279 3.136 -14.762 1.00 90.81 89 TRP A O 1
ATOM 695 N N . LEU A 1 90 ? -19.997 4.933 -14.337 1.00 87.88 90 LEU A N 1
ATOM 696 C CA . LEU A 1 90 ? -19.622 5.144 -15.732 1.00 87.88 90 LEU A CA 1
ATOM 697 C C . LEU A 1 90 ? -18.814 3.961 -16.276 1.00 87.88 90 LEU A C 1
ATOM 699 O O . LEU A 1 90 ? -19.042 3.522 -17.400 1.00 87.88 90 LEU A O 1
ATOM 703 N N . SER A 1 91 ? -17.884 3.445 -15.474 1.00 85.81 91 SER A N 1
ATOM 704 C CA . SER A 1 91 ? -17.045 2.304 -15.851 1.00 85.81 91 SER A CA 1
ATOM 705 C C . SER A 1 91 ? -17.876 1.030 -16.042 1.00 85.81 91 SER A C 1
ATOM 707 O O . SER A 1 91 ? -17.648 0.299 -17.002 1.00 85.81 91 SER A O 1
ATOM 709 N N . GLU A 1 92 ? -18.877 0.808 -15.190 1.00 83.75 92 GLU A N 1
ATOM 710 C CA . GLU A 1 92 ? -19.766 -0.353 -15.232 1.00 83.75 92 GLU A CA 1
ATOM 711 C C . GLU A 1 92 ? -20.771 -0.264 -16.394 1.00 83.75 92 GLU A C 1
ATOM 713 O O . GLU A 1 92 ? -21.018 -1.241 -17.097 1.00 83.75 92 GLU A O 1
ATOM 718 N N . CYS A 1 93 ? -21.294 0.931 -16.688 1.00 84.50 93 CYS A N 1
ATOM 719 C CA . CYS A 1 93 ? -22.143 1.134 -17.866 1.00 84.50 93 CYS A CA 1
ATOM 720 C C . CYS A 1 93 ? -21.384 0.850 -19.174 1.00 84.50 93 CYS A C 1
ATOM 722 O O . CYS A 1 93 ? -21.939 0.283 -20.119 1.00 84.50 93 CYS A O 1
ATOM 724 N N . LEU A 1 94 ? -20.102 1.232 -19.227 1.00 85.62 94 LEU A N 1
ATOM 725 C CA . LEU A 1 94 ? -19.223 0.971 -20.367 1.00 85.62 94 LEU A CA 1
ATOM 726 C C . LEU A 1 94 ? -18.836 -0.512 -20.474 1.00 85.62 94 LEU A C 1
ATOM 728 O O . LEU A 1 94 ? -18.792 -1.034 -21.586 1.00 85.62 94 LEU A O 1
ATOM 732 N N . SER A 1 95 ? -18.576 -1.197 -19.354 1.00 84.19 95 SER A N 1
ATOM 733 C CA . SER A 1 95 ? -18.200 -2.619 -19.350 1.00 84.19 95 SER A CA 1
ATOM 734 C C . SER A 1 95 ? -19.362 -3.524 -19.771 1.00 84.19 95 SER A C 1
ATOM 736 O O . SER A 1 95 ? -19.167 -4.446 -20.563 1.00 84.19 95 SER A O 1
ATOM 738 N N . GLN A 1 96 ? -20.575 -3.235 -19.292 1.00 78.44 96 GLN A N 1
ATOM 739 C CA . GLN A 1 96 ? -21.780 -4.010 -19.599 1.00 78.44 96 GLN A CA 1
ATOM 740 C C . GLN A 1 96 ? -22.483 -3.549 -20.882 1.00 78.44 96 GLN A C 1
ATOM 742 O O . GLN A 1 96 ? -23.477 -4.154 -21.287 1.00 78.44 96 GLN A O 1
ATOM 747 N N . ASN A 1 97 ? -21.984 -2.482 -21.519 1.00 81.75 97 ASN A N 1
ATOM 748 C CA . ASN A 1 97 ? -22.581 -1.856 -22.697 1.00 81.75 97 ASN A CA 1
ATOM 749 C C . ASN A 1 97 ? -24.092 -1.598 -22.524 1.00 81.75 97 ASN A C 1
ATOM 751 O O . ASN A 1 97 ? -24.907 -1.867 -23.412 1.00 81.75 97 ASN A O 1
ATOM 755 N N . LYS A 1 98 ? -24.477 -1.114 -21.342 1.00 85.62 98 LYS A N 1
ATOM 756 C CA . LYS A 1 98 ? -25.869 -0.880 -20.953 1.00 85.62 98 LYS A CA 1
ATOM 757 C C . LYS A 1 98 ? -25.929 0.251 -19.936 1.00 85.62 98 LYS A C 1
ATOM 759 O O . LYS A 1 98 ? -25.049 0.376 -19.095 1.00 85.62 98 LYS A O 1
ATOM 764 N N . LEU A 1 99 ? -26.999 1.043 -19.976 1.00 84.62 99 LEU A N 1
ATOM 765 C CA . LEU A 1 99 ? -27.290 1.995 -18.909 1.00 84.62 99 LEU A CA 1
ATOM 766 C C . LEU A 1 99 ? -27.780 1.238 -17.664 1.00 84.62 99 LEU A C 1
ATOM 768 O O . LEU A 1 99 ? -28.851 0.625 -17.683 1.00 84.62 99 LEU A O 1
ATOM 772 N N . ILE A 1 100 ? -26.974 1.252 -16.606 1.00 82.75 100 ILE A N 1
ATOM 773 C CA . ILE A 1 100 ? -27.250 0.570 -15.335 1.00 82.75 100 ILE A CA 1
ATOM 774 C C . ILE A 1 100 ? -27.969 1.535 -14.390 1.00 82.75 100 ILE A C 1
ATOM 776 O O . ILE A 1 100 ? -27.729 2.746 -14.431 1.00 82.75 100 ILE A O 1
ATOM 780 N N . ASP A 1 101 ? -28.858 1.012 -13.538 1.00 81.56 101 ASP A N 1
ATOM 781 C CA . ASP A 1 101 ? -29.523 1.832 -12.524 1.00 81.56 101 ASP A CA 1
ATOM 782 C C . ASP A 1 101 ? -28.487 2.476 -11.593 1.00 81.56 101 ASP A C 1
ATOM 784 O O . ASP A 1 101 ? -27.543 1.843 -11.126 1.00 81.56 101 ASP A O 1
ATOM 788 N N . SER A 1 102 ? -28.650 3.769 -11.343 1.00 78.19 102 SER A N 1
ATOM 789 C CA . SER A 1 102 ? -27.664 4.576 -10.627 1.00 78.19 102 SER A CA 1
ATOM 790 C C . SER A 1 102 ? -27.746 4.426 -9.111 1.00 78.19 102 SER A C 1
ATOM 792 O O . SER A 1 102 ? -26.847 4.899 -8.429 1.00 78.19 102 SER A O 1
ATOM 794 N N . LYS A 1 103 ? -28.809 3.807 -8.575 1.00 73.25 103 LYS A N 1
ATOM 795 C CA . LYS A 1 103 ? -29.135 3.816 -7.136 1.00 73.25 103 LYS A CA 1
ATOM 796 C C . LYS A 1 103 ? -28.026 3.276 -6.236 1.00 73.25 103 LYS A C 1
ATOM 798 O O . LYS A 1 103 ? -27.834 3.798 -5.146 1.00 73.25 103 LYS A O 1
ATOM 803 N N . GLU A 1 104 ? -27.298 2.258 -6.686 1.00 71.56 104 GLU A N 1
ATOM 804 C CA . GLU A 1 104 ? -26.197 1.653 -5.918 1.00 71.56 104 GLU A CA 1
ATOM 805 C C . GLU A 1 104 ? -24.902 2.476 -5.972 1.00 71.56 104 GLU A C 1
ATOM 807 O O . GLU A 1 104 ? -24.006 2.292 -5.153 1.00 71.56 104 GLU A O 1
ATOM 812 N N . PHE A 1 105 ? -24.817 3.417 -6.914 1.00 77.19 105 PHE A N 1
ATOM 813 C CA . PHE A 1 105 ? -23.644 4.255 -7.157 1.00 77.19 105 PHE A CA 1
ATOM 814 C C . PHE A 1 105 ? -23.899 5.730 -6.837 1.00 77.19 105 PHE A C 1
ATOM 816 O O . PHE A 1 105 ? -23.043 6.579 -7.108 1.00 77.19 105 PHE A O 1
ATOM 823 N N . GLU A 1 106 ? -25.087 6.042 -6.318 1.00 80.56 106 GLU A N 1
ATOM 824 C CA . GLU A 1 106 ? -25.547 7.399 -6.083 1.00 80.56 106 GLU A CA 1
ATOM 825 C C . GLU A 1 106 ? -25.085 7.913 -4.720 1.00 80.56 106 GLU A C 1
ATOM 827 O O . GLU A 1 106 ? -25.269 7.287 -3.675 1.00 80.56 106 GLU A O 1
ATOM 832 N N . PHE A 1 107 ? -24.508 9.108 -4.723 1.00 76.81 107 PHE A N 1
ATOM 833 C CA . PHE A 1 107 ? -24.196 9.846 -3.516 1.00 76.81 107 PHE A CA 1
ATOM 834 C C . PHE A 1 107 ? -25.442 10.602 -3.043 1.00 76.81 107 PHE A C 1
ATOM 836 O O . PHE A 1 107 ? -25.777 11.675 -3.550 1.00 76.81 107 PHE A O 1
ATOM 843 N N . ILE A 1 108 ? -26.128 10.045 -2.044 1.00 71.81 108 ILE A N 1
ATOM 844 C CA . ILE A 1 108 ? -27.325 10.658 -1.462 1.00 71.81 108 ILE A CA 1
ATOM 845 C C . ILE A 1 108 ? -26.921 11.804 -0.532 1.00 71.81 108 ILE A C 1
ATOM 847 O O . ILE A 1 108 ? -26.364 11.604 0.551 1.00 71.81 108 ILE A O 1
ATOM 851 N N . VAL A 1 109 ? -27.266 13.030 -0.925 1.00 65.25 109 VAL A N 1
ATOM 852 C CA . VAL A 1 109 ? -27.116 14.203 -0.059 1.00 65.25 109 VAL A CA 1
ATOM 853 C C . VAL A 1 109 ? -28.371 14.371 0.786 1.00 65.25 109 VAL A C 1
ATOM 855 O O . VAL A 1 109 ? -29.326 15.031 0.390 1.00 65.25 109 VAL A O 1
ATOM 858 N N . ASP A 1 110 ? -28.367 13.771 1.975 1.00 56.44 110 ASP A N 1
ATOM 859 C CA . ASP A 1 110 ? -29.443 13.949 2.954 1.00 56.44 110 ASP A CA 1
ATOM 860 C C . ASP A 1 110 ? -29.406 15.401 3.472 1.00 56.44 110 ASP A C 1
ATOM 862 O O . ASP A 1 110 ? -28.564 15.753 4.305 1.00 56.44 110 ASP A O 1
ATOM 866 N N . ASN A 1 111 ? -30.277 16.273 2.956 1.00 47.84 111 ASN A N 1
ATOM 867 C CA . ASN A 1 111 ? -30.356 17.682 3.360 1.00 47.84 111 ASN A CA 1
ATOM 868 C C . ASN A 1 111 ? -31.222 17.864 4.623 1.00 47.84 111 ASN A C 1
ATOM 870 O O . ASN A 1 111 ? -32.110 18.711 4.679 1.00 47.84 111 ASN A O 1
ATOM 874 N N . ARG A 1 112 ? -31.002 17.032 5.649 1.00 44.09 112 ARG A N 1
ATOM 875 C CA . ARG A 1 112 ? -31.732 17.084 6.928 1.00 44.09 112 ARG A CA 1
ATOM 876 C C . ARG A 1 112 ? -30.932 17.783 8.024 1.00 44.09 112 ARG A C 1
ATOM 878 O O . ARG A 1 112 ? -30.700 17.223 9.088 1.00 44.09 112 ARG A O 1
ATOM 885 N N . GLN A 1 113 ? -30.531 19.028 7.770 1.00 41.19 113 GLN A N 1
ATOM 886 C CA . GLN A 1 113 ? -30.128 19.976 8.817 1.00 41.19 113 GLN A CA 1
ATOM 887 C C . GLN A 1 113 ? -30.650 21.382 8.494 1.00 41.19 113 GLN A C 1
ATOM 889 O O . GLN A 1 113 ? -29.885 22.306 8.259 1.00 41.19 113 GLN A O 1
ATOM 894 N N . HIS A 1 114 ? -31.976 21.533 8.470 1.00 39.91 114 HIS A N 1
ATOM 895 C CA . HIS A 1 114 ? -32.651 22.802 8.765 1.00 39.91 114 HIS A CA 1
ATOM 896 C C . HIS A 1 114 ? -34.123 22.526 9.110 1.00 39.91 114 HIS A C 1
ATOM 898 O O . HIS A 1 114 ? -35.003 22.657 8.270 1.00 39.91 114 HIS A O 1
ATOM 904 N N . ASN A 1 115 ? -34.359 22.029 10.329 1.00 28.30 115 ASN A N 1
ATOM 905 C CA . ASN A 1 115 ? -35.559 22.259 11.153 1.00 28.30 115 ASN A CA 1
ATOM 906 C C . ASN A 1 115 ? -35.449 21.427 12.443 1.00 28.30 115 ASN A C 1
ATOM 908 O O . ASN A 1 115 ? -36.097 20.400 12.613 1.00 28.30 115 ASN A O 1
ATOM 912 N N . LEU A 1 116 ? -34.591 21.874 13.364 1.00 34.53 116 LEU A N 1
ATOM 913 C CA . LEU A 1 116 ? -34.801 21.641 14.793 1.00 34.53 116 LEU A CA 1
ATOM 914 C C . LEU A 1 116 ? -35.630 22.820 15.298 1.00 34.53 116 LEU A C 1
ATOM 916 O O . LEU A 1 116 ? -35.079 23.796 15.789 1.00 34.53 116 LEU A O 1
ATOM 920 N N . ASN A 1 117 ? -36.935 22.767 15.053 1.00 33.78 117 ASN A N 1
ATOM 921 C CA . ASN A 1 117 ? -37.958 23.370 15.896 1.00 33.78 117 ASN A CA 1
ATOM 922 C C . ASN A 1 117 ? -39.332 22.921 15.391 1.00 33.78 117 ASN A C 1
ATOM 924 O O . ASN A 1 117 ? -39.608 22.966 14.199 1.00 33.78 117 ASN A O 1
ATOM 928 N N . GLU A 1 118 ? -40.161 22.533 16.357 1.00 30.67 118 GLU A N 1
ATOM 929 C CA . GLU A 1 118 ? -41.567 22.131 16.275 1.00 30.67 118 GLU A CA 1
ATOM 930 C C . GLU A 1 118 ? -41.908 20.633 16.140 1.00 30.67 118 GLU A C 1
ATOM 932 O O . GLU A 1 118 ? -41.760 20.008 15.095 1.00 30.67 118 GLU A O 1
ATOM 937 N N . ARG A 1 119 ? -42.549 20.171 17.232 1.00 28.16 119 ARG A N 1
ATOM 938 C CA . ARG A 1 119 ? -43.557 19.096 17.385 1.00 28.16 119 ARG A CA 1
ATOM 939 C C . ARG A 1 119 ? -43.092 17.764 17.985 1.00 28.16 119 ARG A C 1
ATOM 941 O O . ARG A 1 119 ? -42.835 16.779 17.312 1.00 28.16 119 ARG A O 1
ATOM 948 N N . VAL A 1 120 ? -43.039 17.792 19.320 1.00 28.19 120 VAL A N 1
ATOM 949 C CA . VAL A 1 120 ? -43.810 16.955 20.269 1.00 28.19 120 VAL A CA 1
ATOM 950 C C . VAL A 1 120 ? -44.395 15.630 19.718 1.00 28.19 120 VAL A C 1
ATOM 952 O O . VAL A 1 120 ? -45.266 15.637 18.855 1.00 28.19 120 VAL A O 1
ATOM 955 N N . HIS A 1 121 ? -43.916 14.533 20.327 1.00 29.16 121 HIS A N 1
ATOM 956 C CA . HIS A 1 121 ? -44.401 13.136 20.480 1.00 29.16 121 HIS A CA 1
ATOM 957 C C . HIS A 1 121 ? -45.945 12.909 20.488 1.00 29.16 121 HIS A C 1
ATOM 959 O O . HIS A 1 121 ? -46.646 13.891 20.717 1.00 29.16 121 HIS A O 1
ATOM 965 N N . PRO A 1 122 ? -46.515 11.664 20.375 1.00 36.19 122 PRO A N 1
ATOM 966 C CA . PRO A 1 122 ? -45.977 10.388 20.907 1.00 36.19 122 PRO A CA 1
ATOM 967 C C . PRO A 1 122 ? -46.311 9.046 20.188 1.00 36.19 122 PRO A C 1
ATOM 969 O O . PRO A 1 122 ? -47.269 8.923 19.437 1.00 36.19 122 PRO A O 1
ATOM 972 N N . GLY A 1 123 ? -45.570 7.992 20.573 1.00 22.62 123 GLY A N 1
ATOM 973 C CA . GLY A 1 123 ? -46.089 6.615 20.688 1.00 22.62 123 GLY A CA 1
ATOM 974 C C . GLY A 1 123 ? -45.745 5.628 19.565 1.00 22.62 123 GLY A C 1
ATOM 975 O O . GLY A 1 123 ? -46.328 5.682 18.493 1.00 22.62 123 GLY A O 1
ATOM 976 N N . TYR A 1 124 ? -44.853 4.667 19.825 1.00 23.98 124 TYR A N 1
ATOM 977 C CA . TYR A 1 124 ? -45.206 3.282 20.185 1.00 23.98 124 TYR A CA 1
ATOM 978 C C . TYR A 1 124 ? -43.936 2.463 20.474 1.00 23.98 124 TYR A C 1
ATOM 980 O O . TYR A 1 124 ? -42.834 2.796 20.049 1.00 23.98 124 TYR A O 1
ATOM 988 N N . SER A 1 125 ? -44.130 1.436 21.294 1.00 22.06 125 SER A N 1
ATOM 989 C CA . SER A 1 125 ? -43.141 0.650 22.027 1.00 22.06 125 SER A CA 1
ATOM 990 C C . SER A 1 125 ? -42.897 -0.724 21.384 1.00 22.06 125 SER A C 1
ATOM 992 O O . SER A 1 125 ? -43.826 -1.262 20.792 1.00 22.06 125 SER A O 1
ATOM 994 N N . SER A 1 126 ? -41.703 -1.287 21.657 1.00 25.17 126 SER A N 1
ATOM 995 C CA . SER A 1 126 ? -41.308 -2.724 21.675 1.00 25.17 126 SER A CA 1
ATOM 996 C C . SER A 1 126 ? -41.412 -3.525 20.352 1.00 25.17 126 SER A C 1
ATOM 998 O O . SER A 1 126 ? -42.284 -3.285 19.540 1.00 25.17 126 SER A O 1
ATOM 1000 N N . ASN A 1 127 ? -40.582 -4.523 20.015 1.00 22.25 127 ASN A N 1
ATOM 1001 C CA . ASN A 1 127 ? -39.661 -5.396 20.752 1.00 22.25 127 ASN A CA 1
ATOM 1002 C C . ASN A 1 127 ? -38.741 -6.145 19.738 1.00 22.25 127 ASN A C 1
ATOM 1004 O O . ASN A 1 127 ? -39.135 -6.319 18.590 1.00 22.25 127 ASN A O 1
ATOM 1008 N N . ASN A 1 128 ? -37.571 -6.608 20.211 1.00 23.94 128 ASN A N 1
ATOM 1009 C CA . ASN A 1 128 ? -36.717 -7.776 19.848 1.00 23.94 128 ASN A CA 1
ATOM 1010 C C . ASN A 1 128 ? -37.088 -8.640 18.605 1.00 23.94 128 ASN A C 1
ATOM 1012 O O . ASN A 1 128 ? -38.250 -8.968 18.419 1.00 23.94 128 ASN A O 1
ATOM 1016 N N . LYS A 1 129 ? -36.170 -9.231 17.813 1.00 23.62 129 LYS A N 1
ATOM 1017 C CA . LYS A 1 129 ? -35.011 -10.069 18.193 1.00 23.62 129 LYS A CA 1
ATOM 1018 C C . LYS A 1 129 ? -34.259 -10.568 16.926 1.00 23.62 129 LYS A C 1
ATOM 1020 O O . LYS A 1 129 ? -34.887 -10.736 15.887 1.00 23.62 129 LYS A O 1
ATOM 1025 N N . 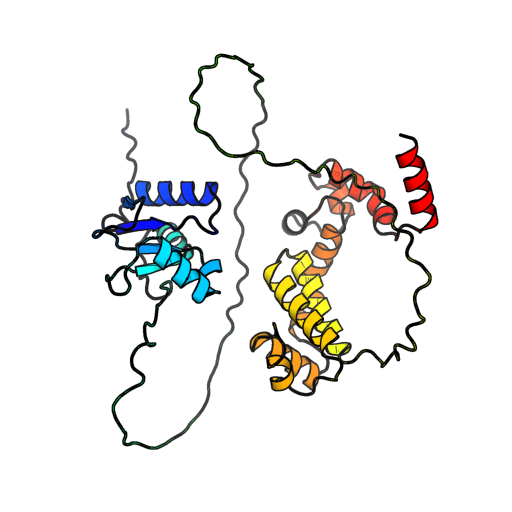SER A 1 130 ? -32.980 -10.922 17.121 1.00 24.89 130 SER A N 1
ATOM 1026 C CA . SER A 1 130 ? -32.150 -11.968 16.457 1.00 24.89 130 SER A CA 1
ATOM 1027 C C . SER A 1 130 ? -31.694 -11.852 14.983 1.00 24.89 130 SER A C 1
ATOM 1029 O O . SER A 1 130 ? -32.487 -11.991 14.062 1.00 24.89 130 SER A O 1
ATOM 1031 N N . GLU A 1 131 ? -30.365 -11.699 14.836 1.00 23.78 131 GLU A N 1
ATOM 1032 C CA . GLU A 1 131 ? -29.403 -12.522 14.058 1.00 23.78 131 GLU A CA 1
ATOM 1033 C C . GLU A 1 131 ? -29.784 -13.089 12.677 1.00 23.78 131 GLU A C 1
ATOM 1035 O O . GLU A 1 131 ? -30.653 -13.948 12.564 1.00 23.78 131 GLU A O 1
ATOM 1040 N N . SER A 1 132 ? -28.979 -12.772 11.650 1.00 23.70 132 SER A N 1
ATOM 1041 C CA . SER A 1 132 ? -28.090 -13.752 10.979 1.00 23.70 132 SER A CA 1
ATOM 1042 C C . SER A 1 132 ? -27.303 -13.149 9.795 1.00 23.70 132 SER A C 1
ATOM 1044 O O . SER A 1 132 ? -27.832 -12.392 8.991 1.00 23.70 132 SER A O 1
ATOM 1046 N N . GLU A 1 133 ? -26.024 -13.540 9.731 1.00 23.98 133 GLU A N 1
ATOM 1047 C CA . GLU A 1 133 ? -25.175 -13.727 8.539 1.00 23.98 133 GLU A CA 1
ATOM 1048 C C . GLU A 1 133 ? -24.806 -12.522 7.648 1.00 23.98 133 GLU A C 1
ATOM 1050 O O . GLU A 1 133 ? -25.431 -12.237 6.630 1.00 23.98 133 GLU A O 1
ATOM 1055 N N . PHE A 1 134 ? -23.648 -11.913 7.941 1.00 24.92 134 PHE A N 1
ATOM 1056 C CA . PHE A 1 134 ? -22.865 -11.166 6.950 1.00 24.92 134 PHE A CA 1
ATOM 1057 C C . PHE A 1 134 ? -21.802 -12.079 6.331 1.00 24.92 134 PHE A C 1
ATOM 1059 O O . PHE A 1 134 ? -20.888 -12.539 7.015 1.00 24.92 134 PHE A O 1
ATOM 1066 N N . LYS A 1 135 ? -21.926 -12.323 5.024 1.00 26.72 135 LYS A N 1
ATOM 1067 C CA . LYS A 1 135 ? -20.883 -12.914 4.179 1.00 26.72 135 LYS A CA 1
ATOM 1068 C C . LYS A 1 135 ? -19.941 -11.802 3.707 1.00 26.72 135 LYS A C 1
ATOM 1070 O O . LYS A 1 135 ? -20.405 -10.778 3.213 1.00 26.72 135 LYS A O 1
ATOM 1075 N N . GLU A 1 136 ? -18.637 -11.999 3.882 1.00 32.16 136 GLU A N 1
ATOM 1076 C CA . GLU A 1 136 ? -17.590 -11.167 3.277 1.00 32.16 136 GLU A CA 1
ATOM 1077 C C . GLU A 1 136 ? -17.305 -11.665 1.851 1.00 32.16 136 GLU A C 1
ATOM 1079 O O . GLU A 1 136 ? -16.963 -12.830 1.654 1.00 32.16 136 GLU A O 1
ATOM 1084 N N . ASP A 1 137 ? -17.452 -10.784 0.858 1.00 31.19 137 ASP A N 1
ATOM 1085 C CA . ASP A 1 137 ? -17.035 -11.033 -0.523 1.00 31.19 137 ASP A CA 1
ATOM 1086 C C . ASP A 1 137 ? -15.534 -10.738 -0.685 1.00 31.19 137 ASP A C 1
ATOM 1088 O O . ASP A 1 137 ? -15.104 -9.583 -0.728 1.00 31.19 137 ASP A O 1
ATOM 1092 N N . ASP A 1 138 ? -14.744 -11.806 -0.809 1.00 34.66 138 ASP A N 1
ATOM 1093 C CA . ASP A 1 138 ? -13.350 -11.791 -1.254 1.00 34.66 138 ASP A CA 1
ATOM 1094 C C . ASP A 1 138 ? -13.309 -12.128 -2.760 1.00 34.66 138 ASP A C 1
ATOM 1096 O O . ASP A 1 138 ? -13.638 -13.243 -3.176 1.00 34.66 138 ASP A O 1
ATOM 1100 N N . LYS A 1 139 ? -12.885 -11.178 -3.606 1.00 31.00 139 LYS A N 1
ATOM 1101 C CA . LYS A 1 139 ? -12.416 -11.473 -4.973 1.00 31.00 139 LYS A CA 1
ATOM 1102 C C . LYS A 1 139 ? -11.192 -10.629 -5.350 1.00 31.00 139 LYS A C 1
ATOM 1104 O O . LYS A 1 139 ? -11.265 -9.400 -5.317 1.00 31.00 139 LYS A O 1
ATOM 1109 N N . PRO A 1 140 ? -10.094 -11.261 -5.807 1.00 28.91 140 PRO A N 1
ATOM 1110 C CA . PRO A 1 140 ? -8.971 -10.569 -6.424 1.00 28.91 140 PRO A CA 1
ATOM 1111 C C . PRO A 1 140 ? -9.304 -10.242 -7.889 1.00 28.91 140 PRO A C 1
ATOM 1113 O O . PRO A 1 140 ? -9.634 -11.131 -8.677 1.00 28.91 140 PRO A O 1
ATOM 1116 N N . SER A 1 141 ? -9.234 -8.962 -8.270 1.00 31.78 141 SER A N 1
ATOM 1117 C CA . SER A 1 141 ? -9.466 -8.554 -9.660 1.00 31.78 141 SER A CA 1
ATOM 1118 C C . SER A 1 141 ? -8.268 -8.879 -10.557 1.00 31.78 141 SER A C 1
ATOM 1120 O O . SER A 1 141 ? -7.112 -8.610 -10.234 1.00 31.78 141 SER A O 1
ATOM 1122 N N . ARG A 1 142 ? -8.611 -9.462 -11.706 1.00 30.25 142 ARG A N 1
ATOM 1123 C CA . ARG A 1 142 ? -7.789 -10.005 -12.790 1.00 30.25 142 ARG A CA 1
ATOM 1124 C C . ARG A 1 142 ? -7.243 -8.909 -13.723 1.00 30.25 142 ARG A C 1
ATOM 1126 O O . ARG A 1 142 ? -7.974 -8.012 -14.120 1.00 30.25 142 ARG A O 1
ATOM 1133 N N . MET A 1 143 ? -5.978 -9.092 -14.104 1.00 29.31 143 MET A N 1
ATOM 1134 C CA . MET A 1 143 ? -5.322 -8.930 -15.419 1.00 29.31 143 MET A CA 1
ATOM 1135 C C . MET A 1 143 ? -5.961 -8.063 -16.525 1.00 29.31 143 MET A C 1
ATOM 1137 O O . MET A 1 143 ? -7.075 -8.323 -16.973 1.00 29.31 143 MET A O 1
ATOM 1141 N N . ALA A 1 144 ? -5.124 -7.226 -17.154 1.00 28.25 144 ALA A N 1
ATOM 1142 C CA . ALA A 1 144 ? -5.203 -6.963 -18.590 1.00 28.25 144 ALA A CA 1
ATOM 1143 C C . ALA A 1 144 ? -3.809 -6.969 -19.245 1.00 28.25 144 ALA A C 1
ATOM 1145 O O . ALA A 1 144 ? -2.856 -6.351 -18.779 1.00 28.25 144 ALA A O 1
ATOM 1146 N N . SER A 1 145 ? -3.768 -7.729 -20.335 1.00 28.97 145 SER A N 1
ATOM 1147 C CA . SER A 1 145 ? -2.674 -8.078 -21.231 1.00 28.97 145 SER A CA 1
ATOM 1148 C C . SER A 1 145 ? -2.017 -6.900 -21.953 1.00 28.97 145 SER A C 1
ATOM 1150 O O . SER A 1 145 ? -2.651 -5.927 -22.353 1.00 28.97 145 SER A O 1
ATOM 1152 N N . SER A 1 146 ? -0.738 -7.127 -22.227 1.00 28.77 146 SER A N 1
ATOM 1153 C CA . SER A 1 146 ? 0.184 -6.483 -23.157 1.00 28.77 146 SER A CA 1
ATOM 1154 C C . SER A 1 146 ? -0.329 -6.289 -24.595 1.00 28.77 146 SER A C 1
ATOM 1156 O O . SER A 1 146 ? -0.923 -7.193 -25.181 1.00 28.77 146 SER A O 1
ATOM 1158 N N . ARG A 1 147 ? 0.034 -5.138 -25.184 1.00 28.22 147 ARG A N 1
ATOM 1159 C CA . ARG A 1 147 ? 0.532 -4.916 -26.566 1.00 28.22 147 ARG A CA 1
ATOM 1160 C C . ARG A 1 147 ? 1.458 -3.693 -26.458 1.00 28.22 147 ARG A C 1
ATOM 1162 O O . ARG A 1 147 ? 1.031 -2.680 -25.928 1.00 28.22 147 ARG A O 1
ATOM 1169 N N . GLY A 1 148 ? 2.763 -3.772 -26.696 1.00 27.50 148 GLY A N 1
ATOM 1170 C CA . GLY A 1 148 ? 3.409 -3.940 -27.997 1.00 27.50 148 GLY A CA 1
ATOM 1171 C C . GLY A 1 148 ? 4.264 -2.685 -28.227 1.00 27.50 148 GLY A C 1
ATOM 1172 O O . GLY A 1 148 ? 3.724 -1.595 -28.363 1.00 27.50 148 GLY A O 1
ATOM 1173 N N . VAL A 1 149 ? 5.585 -2.842 -28.146 1.00 29.89 149 VAL A N 1
ATOM 1174 C CA . VAL A 1 149 ? 6.604 -1.784 -28.242 1.00 29.89 149 VAL A CA 1
ATOM 1175 C C . VAL A 1 149 ? 6.714 -1.287 -29.686 1.00 29.89 149 VAL A C 1
ATOM 1177 O O . VAL A 1 149 ? 6.811 -2.113 -30.588 1.00 29.89 149 VAL A O 1
ATOM 1180 N N . ASP A 1 150 ? 6.802 0.030 -29.888 1.00 26.16 150 ASP A N 1
ATOM 1181 C CA . ASP A 1 150 ? 7.516 0.595 -31.036 1.00 26.16 150 ASP A CA 1
ATOM 1182 C C . ASP A 1 150 ? 8.418 1.752 -30.578 1.00 26.16 150 ASP A C 1
ATOM 1184 O O . ASP A 1 150 ? 8.004 2.661 -29.856 1.00 26.16 150 ASP A O 1
ATOM 1188 N N . ASN A 1 151 ? 9.684 1.639 -30.971 1.00 30.25 151 ASN A N 1
ATOM 1189 C CA . ASN A 1 151 ? 10.797 2.533 -30.707 1.00 30.25 151 ASN A CA 1
ATOM 1190 C C . ASN A 1 151 ? 11.055 3.342 -31.980 1.00 30.25 151 ASN A C 1
ATOM 1192 O O . ASN A 1 151 ? 11.538 2.767 -32.953 1.00 30.25 151 ASN A O 1
ATOM 1196 N N . SER A 1 152 ? 10.876 4.667 -31.950 1.00 26.97 152 SER A N 1
ATOM 1197 C CA . SER A 1 152 ? 11.776 5.624 -32.627 1.00 26.97 152 SER A CA 1
ATOM 1198 C C . SER A 1 152 ? 11.427 7.094 -32.322 1.00 26.97 152 SER A C 1
ATOM 1200 O O . SER A 1 152 ? 10.251 7.424 -32.173 1.00 26.97 152 SER A O 1
ATOM 1202 N N . PRO A 1 153 ? 12.428 7.998 -32.245 1.00 42.00 153 PRO A N 1
ATOM 1203 C CA . PRO A 1 153 ? 12.263 9.397 -31.846 1.00 42.00 153 PRO A CA 1
ATOM 1204 C C . PRO A 1 153 ? 12.096 10.331 -33.058 1.00 42.00 153 PRO A C 1
ATOM 1206 O O . PRO A 1 153 ? 12.622 10.062 -34.140 1.00 42.00 153 PRO A O 1
ATOM 1209 N N . PRO A 1 154 ? 11.405 11.471 -32.902 1.00 27.36 154 PRO A N 1
ATOM 1210 C CA . PRO A 1 154 ? 12.027 12.766 -33.252 1.00 27.36 154 PRO A CA 1
ATOM 1211 C C . PRO A 1 154 ? 11.465 13.924 -32.381 1.00 27.36 154 PRO A C 1
ATOM 1213 O O . PRO A 1 154 ? 10.465 13.750 -31.706 1.00 27.36 154 PRO A O 1
ATOM 1216 N N . LYS A 1 155 ? 11.943 15.172 -32.314 1.00 25.00 155 LYS A N 1
ATOM 1217 C CA . LYS A 1 155 ? 13.098 15.953 -32.790 1.00 25.00 155 LYS A CA 1
ATOM 1218 C C . LYS A 1 155 ? 13.014 17.302 -32.040 1.00 25.00 155 LYS A C 1
ATOM 1220 O O . LYS A 1 155 ? 11.923 17.814 -31.814 1.00 25.00 155 LYS A O 1
ATOM 1225 N N . LYS A 1 156 ? 14.166 17.896 -31.716 1.00 34.12 156 LYS A N 1
ATOM 1226 C CA . LYS A 1 156 ? 14.318 19.318 -31.343 1.00 34.12 156 LYS A CA 1
ATOM 1227 C C . LYS A 1 156 ? 13.810 20.238 -32.460 1.00 34.12 156 LYS A C 1
ATOM 1229 O O . LYS A 1 156 ? 14.258 20.046 -33.583 1.00 34.12 156 LYS A O 1
ATOM 1234 N N . LEU A 1 157 ? 13.053 21.285 -32.123 1.00 25.95 157 LEU A N 1
ATOM 1235 C CA . LEU A 1 157 ? 12.938 22.572 -32.841 1.00 25.95 157 LEU A CA 1
ATOM 1236 C C . LEU A 1 157 ? 12.540 23.625 -31.783 1.00 25.95 157 LEU A C 1
ATOM 1238 O O . LEU A 1 157 ? 11.556 23.430 -31.085 1.00 25.95 157 LEU A O 1
ATOM 1242 N N . LYS A 1 158 ? 13.461 24.489 -31.349 1.00 24.80 158 LYS A N 1
ATOM 1243 C CA . LYS A 1 158 ? 13.875 25.804 -31.884 1.00 24.80 158 LYS A CA 1
ATOM 1244 C C . LYS A 1 158 ? 12.963 26.962 -31.447 1.00 24.80 158 LYS A C 1
ATOM 1246 O O . LYS A 1 158 ? 11.767 26.976 -31.692 1.00 24.80 158 LYS A O 1
ATOM 1251 N N . VAL A 1 159 ? 13.649 27.879 -30.773 1.00 28.50 159 VAL A N 1
ATOM 1252 C CA . VAL A 1 159 ? 13.366 29.269 -30.414 1.00 28.50 159 VAL A CA 1
ATOM 1253 C C . VAL A 1 159 ? 12.731 30.042 -31.570 1.00 28.50 159 VAL A C 1
ATOM 1255 O O . VAL A 1 159 ? 13.175 29.846 -32.695 1.00 28.50 159 VAL A O 1
ATOM 1258 N N . ASP A 1 160 ? 11.807 30.952 -31.257 1.00 25.95 160 ASP A N 1
ATOM 1259 C CA . ASP A 1 160 ? 11.718 32.263 -31.908 1.00 25.95 160 ASP A CA 1
ATOM 1260 C C . ASP A 1 160 ? 11.101 33.291 -30.944 1.00 25.95 160 ASP A C 1
ATOM 1262 O O . ASP A 1 160 ? 10.099 33.041 -30.271 1.00 25.95 160 ASP A O 1
ATOM 1266 N N . GLU A 1 161 ? 11.770 34.440 -30.857 1.00 26.94 161 GLU A N 1
ATOM 1267 C CA . GLU A 1 161 ? 11.330 35.659 -30.187 1.00 26.94 161 GLU A CA 1
ATOM 1268 C C . GLU A 1 161 ? 10.310 36.405 -31.056 1.00 26.94 161 GLU A C 1
ATOM 1270 O O . GLU A 1 161 ? 10.453 36.474 -32.273 1.00 26.94 161 GLU A O 1
ATOM 1275 N N . THR A 1 162 ? 9.320 37.045 -30.435 1.00 28.27 162 THR A N 1
ATOM 1276 C CA . THR A 1 162 ? 8.846 38.396 -30.801 1.00 28.27 162 THR A CA 1
ATOM 1277 C C . THR A 1 162 ? 7.856 38.876 -29.742 1.00 28.27 162 THR A C 1
ATOM 1279 O O . THR A 1 162 ? 6.877 38.205 -29.422 1.00 28.27 162 THR A O 1
ATOM 1282 N N . GLY A 1 163 ? 8.147 40.032 -29.147 1.00 24.72 163 GLY A N 1
ATOM 1283 C CA . GLY A 1 163 ? 7.300 40.657 -28.136 1.00 24.72 163 GLY A CA 1
ATOM 1284 C C . GLY A 1 163 ? 6.157 41.480 -28.726 1.00 24.72 163 GLY A C 1
ATOM 1285 O O . GLY A 1 163 ? 6.243 41.942 -29.859 1.00 24.72 163 GLY A O 1
ATOM 1286 N N . ASN A 1 164 ? 5.130 41.745 -27.914 1.00 28.42 164 ASN A N 1
ATOM 1287 C CA . ASN A 1 164 ? 4.676 43.115 -27.666 1.00 28.42 164 ASN A CA 1
ATOM 1288 C C . ASN A 1 164 ? 3.818 43.197 -26.388 1.00 28.42 164 ASN A C 1
ATOM 1290 O O . ASN A 1 164 ? 3.137 42.241 -26.023 1.00 28.42 164 ASN A O 1
ATOM 1294 N N . GLY A 1 165 ? 3.920 44.332 -25.694 1.00 24.62 165 GLY A N 1
ATOM 1295 C CA . GLY A 1 165 ? 3.525 44.532 -24.299 1.00 24.62 165 GLY A CA 1
ATOM 1296 C C . GLY A 1 165 ? 2.043 44.781 -23.992 1.00 24.62 165 GLY A C 1
ATOM 1297 O O . GLY A 1 165 ? 1.183 44.875 -24.862 1.00 24.62 165 GLY A O 1
ATOM 1298 N N . GLY A 1 166 ? 1.778 44.929 -22.689 1.00 26.05 166 GLY A N 1
ATOM 1299 C CA . GLY A 1 166 ? 0.469 45.239 -22.112 1.00 26.05 166 GLY A CA 1
ATOM 1300 C C . GLY A 1 166 ? 0.538 45.407 -20.590 1.00 26.05 166 GLY A C 1
ATOM 1301 O O . GLY A 1 166 ? 0.261 44.479 -19.840 1.00 26.05 166 GLY A O 1
ATOM 1302 N N . HIS A 1 167 ? 0.948 46.597 -20.154 1.00 25.67 167 HIS A N 1
ATOM 1303 C CA . HIS A 1 167 ? 1.109 47.069 -18.772 1.00 25.67 167 HIS A CA 1
ATOM 1304 C C . HIS A 1 167 ? -0.201 46.988 -17.957 1.00 25.67 167 HIS A C 1
ATOM 1306 O O . HIS A 1 167 ? -1.192 47.577 -18.383 1.00 25.67 167 HIS A O 1
ATOM 1312 N N . ARG A 1 168 ? -0.199 46.361 -16.766 1.00 29.03 168 ARG A N 1
ATOM 1313 C CA . ARG A 1 168 ? -1.061 46.738 -15.620 1.00 29.03 168 ARG A CA 1
ATOM 1314 C C . ARG A 1 168 ? -0.377 46.419 -14.287 1.00 29.03 168 ARG A C 1
ATOM 1316 O O . ARG A 1 168 ? 0.081 45.306 -14.049 1.00 29.03 168 ARG A O 1
ATOM 1323 N N . ASP A 1 169 ? -0.330 47.441 -13.446 1.00 29.70 169 ASP A N 1
ATOM 1324 C CA . ASP A 1 169 ? 0.428 47.591 -12.206 1.00 29.70 169 ASP A CA 1
ATOM 1325 C C . ASP A 1 169 ? 0.094 46.576 -11.106 1.00 29.70 169 ASP A C 1
ATOM 1327 O O . ASP A 1 169 ? -1.075 46.437 -10.742 1.00 29.70 169 ASP A O 1
ATOM 1331 N N . LYS A 1 170 ? 1.124 45.966 -10.487 1.00 30.98 170 LYS A N 1
ATOM 1332 C CA . LYS A 1 170 ? 1.097 45.499 -9.085 1.00 30.98 170 LYS A CA 1
ATOM 1333 C C . LYS A 1 170 ? 2.480 45.621 -8.417 1.00 30.98 170 LYS A C 1
ATOM 1335 O O . LYS A 1 170 ? 3.499 45.262 -8.992 1.00 30.98 170 LYS A O 1
ATOM 1340 N N . ALA A 1 171 ? 2.437 46.131 -7.186 1.00 32.41 171 ALA A N 1
ATOM 1341 C CA . ALA A 1 171 ? 3.489 46.456 -6.214 1.00 32.41 171 ALA A CA 1
ATOM 1342 C C . ALA A 1 171 ? 4.654 45.440 -6.046 1.00 32.41 171 ALA A C 1
ATOM 1344 O O . ALA A 1 171 ? 4.484 44.250 -6.327 1.00 32.41 171 ALA A O 1
ATOM 1345 N N . PRO A 1 172 ? 5.828 45.874 -5.530 1.00 30.31 172 PRO A N 1
ATOM 1346 C CA . PRO A 1 172 ? 7.055 45.081 -5.561 1.00 30.31 172 PRO A CA 1
ATOM 1347 C C . PRO A 1 172 ? 7.018 43.924 -4.555 1.00 30.31 172 PRO A C 1
ATOM 1349 O O . PRO A 1 172 ? 6.865 44.121 -3.349 1.00 30.31 172 PRO A O 1
ATOM 1352 N N . ARG A 1 173 ? 7.218 42.694 -5.043 1.00 29.86 173 ARG A N 1
ATOM 1353 C CA . ARG A 1 173 ? 7.522 41.538 -4.192 1.00 29.86 173 ARG A CA 1
ATOM 1354 C C . ARG A 1 173 ? 9.025 41.488 -3.942 1.00 29.86 173 ARG A C 1
ATOM 1356 O O . ARG A 1 173 ? 9.809 41.210 -4.841 1.00 29.86 173 ARG A O 1
ATOM 1363 N N . ARG A 1 174 ? 9.401 41.756 -2.694 1.00 28.89 174 ARG A N 1
ATOM 1364 C CA . ARG A 1 174 ? 10.751 41.611 -2.149 1.00 28.89 174 ARG A CA 1
ATOM 1365 C C . ARG A 1 174 ? 11.128 40.124 -2.153 1.00 28.89 174 ARG A C 1
ATOM 1367 O O . ARG A 1 174 ? 10.576 39.342 -1.383 1.00 28.89 174 ARG A O 1
ATOM 1374 N N . THR A 1 175 ? 12.030 39.726 -3.042 1.00 31.44 175 THR A N 1
ATOM 1375 C CA . THR A 1 175 ? 12.638 38.393 -3.055 1.00 31.44 175 THR A CA 1
ATOM 1376 C C . THR A 1 175 ? 13.662 38.313 -1.926 1.00 31.44 175 THR A C 1
ATOM 1378 O O . THR A 1 175 ? 14.763 38.843 -2.054 1.00 31.44 175 THR A O 1
ATOM 1381 N N . HIS A 1 176 ? 13.312 37.670 -0.814 1.00 35.16 176 HIS A N 1
ATOM 1382 C CA . HIS A 1 176 ? 14.319 37.170 0.116 1.00 35.16 176 HIS A CA 1
ATOM 1383 C C . HIS A 1 176 ? 14.673 35.744 -0.294 1.00 35.16 176 HIS A C 1
ATOM 1385 O O . HIS A 1 176 ? 13.933 34.797 -0.043 1.00 35.16 176 HIS A O 1
ATOM 1391 N N . ILE A 1 177 ? 15.807 35.642 -0.983 1.00 34.72 177 ILE A N 1
ATOM 1392 C CA . ILE A 1 177 ? 16.609 34.429 -1.085 1.00 34.72 177 ILE A CA 1
ATOM 1393 C C . ILE A 1 177 ? 16.991 34.071 0.355 1.00 34.72 177 ILE A C 1
ATOM 1395 O O . ILE A 1 177 ? 17.638 34.866 1.035 1.00 34.72 177 ILE A O 1
ATOM 1399 N N . ILE A 1 178 ? 16.513 32.933 0.851 1.00 32.22 178 ILE A N 1
ATOM 1400 C CA . ILE A 1 178 ? 16.988 32.363 2.110 1.00 32.22 178 ILE A CA 1
ATOM 1401 C C . ILE A 1 178 ? 18.151 31.452 1.728 1.00 32.22 178 ILE A C 1
ATOM 1403 O O . ILE A 1 178 ? 17.940 30.399 1.129 1.00 32.22 178 ILE A O 1
ATOM 1407 N N . ASP A 1 179 ? 19.365 31.902 2.034 1.00 35.62 179 ASP A N 1
ATOM 1408 C CA . ASP A 1 179 ? 20.583 31.096 1.980 1.00 35.62 179 ASP A CA 1
ATOM 1409 C C . ASP A 1 179 ? 20.437 29.859 2.892 1.00 35.62 179 ASP A C 1
ATOM 1411 O O . ASP A 1 179 ? 20.178 30.020 4.089 1.00 35.62 179 ASP A O 1
ATOM 1415 N N . PRO A 1 180 ? 20.617 28.620 2.391 1.00 36.81 180 PRO A N 1
ATOM 1416 C CA . PRO A 1 180 ? 20.441 27.396 3.185 1.00 36.81 180 PRO A CA 1
ATOM 1417 C C . PRO A 1 180 ? 21.517 27.100 4.248 1.00 36.81 180 PRO A C 1
ATOM 1419 O O . PRO A 1 180 ? 21.557 25.983 4.755 1.00 36.81 180 PRO A O 1
ATOM 1422 N N . TRP A 1 181 ? 22.387 28.051 4.606 1.00 35.72 181 TRP A N 1
ATOM 1423 C CA . TRP A 1 181 ? 23.549 27.792 5.474 1.00 35.72 181 TRP A CA 1
ATOM 1424 C C . TRP A 1 181 ? 23.786 28.851 6.560 1.00 35.72 181 TRP A C 1
ATOM 1426 O O . TRP A 1 181 ? 24.924 29.223 6.839 1.00 35.72 181 TRP A O 1
ATOM 1436 N N . VAL A 1 182 ? 22.728 29.309 7.238 1.00 32.06 182 VAL A N 1
ATOM 1437 C CA . VAL A 1 182 ? 22.894 30.057 8.497 1.00 32.06 182 VAL A CA 1
ATOM 1438 C C . VAL A 1 182 ? 22.890 29.085 9.675 1.00 32.06 182 VAL A C 1
ATOM 1440 O O . VAL A 1 182 ? 21.854 28.606 10.136 1.00 32.06 182 VAL A O 1
ATOM 1443 N N . PHE A 1 183 ? 24.100 28.794 10.140 1.00 34.34 183 PHE A N 1
ATOM 1444 C CA . PHE A 1 183 ? 24.418 28.048 11.350 1.00 34.34 183 PHE A CA 1
ATOM 1445 C C . PHE A 1 183 ? 23.957 28.863 12.574 1.00 34.34 183 PHE A C 1
ATOM 1447 O O . PHE A 1 183 ? 24.573 29.866 12.924 1.00 34.34 183 PHE A O 1
ATOM 1454 N N . ILE A 1 184 ? 22.846 28.476 13.208 1.00 35.53 184 ILE A N 1
ATOM 1455 C CA . ILE A 1 184 ? 22.449 29.022 14.514 1.00 35.53 184 ILE A CA 1
ATOM 1456 C C . ILE A 1 184 ? 23.119 28.158 15.581 1.00 35.53 184 ILE A C 1
ATOM 1458 O O . ILE A 1 184 ? 22.700 27.022 15.815 1.00 35.53 184 ILE A O 1
ATOM 1462 N N . GLU A 1 185 ? 24.147 28.701 16.231 1.00 31.73 185 GLU A N 1
ATOM 1463 C CA . GLU A 1 185 ? 24.708 28.146 17.462 1.00 31.73 185 GLU A CA 1
ATOM 1464 C C . GLU A 1 185 ? 23.607 28.081 18.531 1.00 31.73 185 GLU A C 1
ATOM 1466 O O . GLU A 1 185 ? 23.223 29.078 19.146 1.00 31.73 185 GLU A O 1
ATOM 1471 N N . ARG A 1 186 ? 23.046 26.886 18.737 1.00 36.03 186 ARG A N 1
ATOM 1472 C CA . ARG A 1 186 ? 22.205 26.600 19.898 1.00 36.03 186 ARG A CA 1
ATOM 1473 C C . ARG A 1 186 ? 23.126 26.371 21.091 1.00 36.03 186 ARG A C 1
ATOM 1475 O O . ARG A 1 186 ? 23.872 25.397 21.117 1.00 36.03 186 ARG A O 1
ATOM 1482 N N . GLY A 1 187 ? 23.050 27.278 22.063 1.00 35.56 187 GLY A N 1
ATOM 1483 C CA . GLY A 1 187 ? 23.634 27.108 23.391 1.00 35.56 187 GLY A CA 1
ATOM 1484 C C . GLY A 1 187 ? 23.138 25.837 24.104 1.00 35.56 187 GLY A C 1
ATOM 1485 O O . GLY A 1 187 ? 22.240 25.147 23.609 1.00 35.56 187 GLY A O 1
ATOM 1486 N N . PRO A 1 188 ? 23.728 25.503 25.264 1.00 39.22 188 PRO A N 1
ATOM 1487 C CA . PRO A 1 188 ? 23.573 24.198 25.893 1.00 39.22 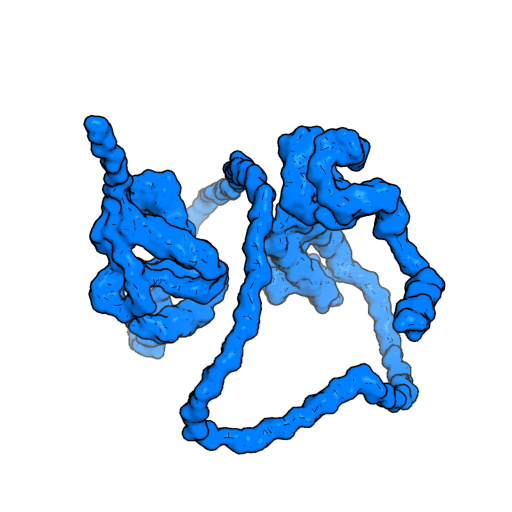188 PRO A CA 1
ATOM 1488 C C . PRO A 1 188 ? 22.113 23.936 26.271 1.00 39.22 188 PRO A C 1
ATOM 1490 O O . PRO A 1 188 ? 21.472 24.723 26.968 1.00 39.22 188 PRO A O 1
ATOM 1493 N N . THR A 1 189 ? 21.586 22.810 25.795 1.00 41.09 189 THR A N 1
ATOM 1494 C CA . THR A 1 189 ? 20.250 22.316 26.131 1.00 41.09 189 THR A CA 1
ATOM 1495 C C . THR A 1 189 ? 20.147 22.053 27.635 1.00 41.09 189 THR A C 1
ATOM 1497 O O . THR A 1 189 ? 21.023 21.367 28.171 1.00 41.09 189 THR A O 1
ATOM 1500 N N . PRO A 1 190 ? 19.085 22.505 28.326 1.00 36.91 190 PRO A N 1
ATOM 1501 C CA . PRO A 1 190 ? 18.820 22.045 29.678 1.00 36.91 190 PRO A CA 1
ATOM 1502 C C . PRO A 1 190 ? 18.484 20.551 29.620 1.00 36.91 190 PRO A C 1
ATOM 1504 O O . PRO A 1 190 ? 17.693 20.101 28.789 1.00 36.91 190 PRO A O 1
ATOM 1507 N N . SER A 1 191 ? 19.133 19.785 30.488 1.00 38.00 191 SER A N 1
ATOM 1508 C CA . SER A 1 191 ? 18.953 18.351 30.672 1.00 38.00 191 SER A CA 1
ATOM 1509 C C . SER A 1 191 ? 17.480 18.018 30.921 1.00 38.00 191 SER A C 1
ATOM 1511 O O . SER A 1 191 ? 16.939 18.265 31.998 1.00 38.00 191 SER A O 1
ATOM 1513 N N . PHE A 1 192 ? 16.822 17.433 29.917 1.00 36.84 192 PHE A N 1
ATOM 1514 C CA . PHE A 1 192 ? 15.502 16.844 30.094 1.00 36.84 192 PHE A CA 1
ATOM 1515 C C . PHE A 1 192 ? 15.660 15.538 30.876 1.00 36.84 192 PHE A C 1
ATOM 1517 O O . PHE A 1 192 ? 16.184 14.538 30.387 1.00 36.84 192 PHE A O 1
ATOM 1524 N N . VAL A 1 193 ? 15.255 15.596 32.138 1.00 42.00 193 VAL A N 1
ATOM 1525 C CA . VAL A 1 193 ? 15.282 14.497 33.095 1.00 42.00 193 VAL A CA 1
ATOM 1526 C C . VAL A 1 193 ? 14.286 13.411 32.668 1.00 42.00 193 VAL A C 1
ATOM 1528 O O . VAL A 1 193 ? 13.082 13.637 32.649 1.00 42.00 193 VAL A O 1
ATOM 1531 N N . GLY A 1 194 ? 14.808 12.217 32.375 1.00 40.03 194 GLY A N 1
ATOM 1532 C CA . GLY A 1 194 ? 14.149 10.928 32.616 1.00 40.03 194 GLY A CA 1
ATOM 1533 C C . GLY A 1 194 ? 12.882 10.603 31.817 1.00 40.03 194 GLY A C 1
ATOM 1534 O O . GLY A 1 194 ? 11.788 10.571 32.379 1.00 40.03 194 GLY A O 1
ATOM 1535 N N . ALA A 1 195 ? 13.030 10.194 30.554 1.00 38.66 195 ALA A N 1
ATOM 1536 C CA . ALA A 1 195 ? 12.033 9.323 29.934 1.00 38.66 195 ALA A CA 1
ATOM 1537 C C . ALA A 1 195 ? 12.165 7.921 30.553 1.00 38.66 195 ALA A C 1
ATOM 1539 O O . ALA A 1 195 ? 13.098 7.178 30.256 1.00 38.66 195 ALA A O 1
ATOM 1540 N N . ARG A 1 196 ? 11.251 7.578 31.465 1.00 39.47 196 ARG A N 1
ATOM 1541 C CA . ARG A 1 196 ? 11.068 6.203 31.940 1.00 39.47 196 ARG A CA 1
ATOM 1542 C C . ARG A 1 196 ? 10.700 5.343 30.732 1.00 39.47 196 ARG A C 1
ATOM 1544 O O . ARG A 1 196 ? 9.637 5.545 30.156 1.00 39.47 196 ARG A O 1
ATOM 1551 N N . THR A 1 197 ? 11.554 4.397 30.355 1.00 47.19 197 THR A N 1
ATOM 1552 C CA . THR A 1 197 ? 11.197 3.278 29.477 1.00 47.19 197 THR A CA 1
ATOM 1553 C C . THR A 1 197 ? 10.200 2.392 30.220 1.00 47.19 197 THR A C 1
ATOM 1555 O O . THR A 1 197 ? 10.557 1.408 30.860 1.00 47.19 197 THR A O 1
ATOM 1558 N N . THR A 1 198 ? 8.926 2.781 30.196 1.00 54.06 198 THR A N 1
ATOM 1559 C CA . THR A 1 198 ? 7.827 1.841 30.410 1.00 54.06 198 THR A CA 1
ATOM 1560 C C . THR A 1 198 ? 7.911 0.815 29.287 1.00 54.06 198 THR A C 1
ATOM 1562 O O . THR A 1 198 ? 8.126 1.205 28.136 1.00 54.06 198 THR A O 1
ATOM 1565 N N . ALA A 1 199 ? 7.802 -0.478 29.608 1.00 55.00 199 ALA A N 1
ATOM 1566 C CA . ALA A 1 199 ? 7.699 -1.520 28.590 1.00 55.00 199 ALA A CA 1
ATOM 1567 C C . ALA A 1 199 ? 6.670 -1.078 27.535 1.00 55.00 199 ALA A C 1
ATOM 1569 O O . ALA A 1 199 ? 5.640 -0.514 27.919 1.00 55.00 199 ALA A O 1
ATOM 1570 N N . PRO A 1 200 ? 6.963 -1.226 26.235 1.00 64.75 200 PRO A N 1
ATOM 1571 C CA . PRO A 1 200 ? 6.052 -0.739 25.220 1.00 64.75 200 PRO A CA 1
ATOM 1572 C C . PRO A 1 200 ? 4.706 -1.466 25.355 1.00 64.75 200 PRO A C 1
ATOM 1574 O O . PRO A 1 200 ? 4.612 -2.686 25.235 1.00 64.75 200 PRO A O 1
ATOM 1577 N N . CYS A 1 201 ? 3.670 -0.702 25.697 1.00 79.25 201 CYS A N 1
ATOM 1578 C CA . CYS A 1 201 ? 2.299 -1.188 25.772 1.00 79.25 201 CYS A CA 1
ATOM 1579 C C . CYS A 1 201 ? 1.840 -1.654 24.385 1.00 79.25 201 CYS A C 1
ATOM 1581 O O . CYS A 1 201 ? 2.227 -1.069 23.371 1.00 79.25 201 CYS A O 1
ATOM 1583 N N . ASN A 1 202 ? 0.960 -2.656 24.335 1.00 89.19 202 ASN A N 1
ATOM 1584 C CA . ASN A 1 202 ? 0.333 -3.152 23.098 1.00 89.19 202 ASN A CA 1
ATOM 1585 C C . ASN A 1 202 ? 1.272 -3.744 22.024 1.00 89.19 202 ASN A C 1
ATOM 1587 O O . ASN A 1 202 ? 0.867 -3.826 20.861 1.00 89.19 202 ASN A O 1
ATOM 1591 N N . GLU A 1 203 ? 2.489 -4.182 22.369 1.00 91.38 203 GLU A N 1
ATOM 1592 C CA . GLU A 1 203 ? 3.446 -4.736 21.388 1.00 91.38 203 GLU A CA 1
ATOM 1593 C C . GLU A 1 203 ? 2.862 -5.861 20.534 1.00 91.38 203 GLU A C 1
ATOM 1595 O O . GLU A 1 203 ? 3.078 -5.890 19.325 1.00 91.38 203 GLU A O 1
ATOM 1600 N N . LEU A 1 204 ? 2.070 -6.757 21.129 1.00 92.00 204 LEU A N 1
ATOM 1601 C CA . LEU A 1 204 ? 1.453 -7.855 20.389 1.00 92.00 204 LEU A CA 1
ATOM 1602 C C . LEU A 1 204 ? 0.543 -7.335 19.268 1.00 92.00 204 LEU A C 1
ATOM 1604 O O . LEU A 1 204 ? 0.708 -7.719 18.111 1.00 92.00 204 LEU A O 1
ATOM 1608 N N . ILE A 1 205 ? -0.347 -6.393 19.592 1.00 93.12 205 ILE A N 1
ATOM 1609 C CA . ILE A 1 205 ? -1.267 -5.774 18.630 1.00 93.12 205 ILE A CA 1
ATOM 1610 C C . ILE A 1 205 ? -0.485 -5.038 17.542 1.00 93.12 205 ILE A C 1
ATOM 1612 O O . ILE A 1 205 ? -0.771 -5.191 16.355 1.00 93.12 205 ILE A O 1
ATOM 1616 N N . ILE A 1 206 ? 0.522 -4.260 17.942 1.00 94.44 206 ILE A N 1
ATOM 1617 C CA . ILE A 1 206 ? 1.382 -3.521 17.016 1.00 94.44 206 ILE A CA 1
ATOM 1618 C C . ILE A 1 206 ? 2.080 -4.486 16.057 1.00 94.44 206 ILE A C 1
ATOM 1620 O O . ILE A 1 206 ? 2.070 -4.248 14.852 1.00 94.44 206 ILE A O 1
ATOM 1624 N N . SER A 1 207 ? 2.657 -5.571 16.574 1.00 94.56 207 SER A N 1
ATOM 1625 C CA . SER A 1 207 ? 3.404 -6.545 15.780 1.00 94.56 207 SER A CA 1
ATOM 1626 C C . SER A 1 207 ? 2.519 -7.256 14.752 1.00 94.56 207 SER A C 1
ATOM 1628 O O . SER A 1 207 ? 2.900 -7.353 13.588 1.00 94.56 207 SER A O 1
ATOM 1630 N N . GLU A 1 208 ? 1.310 -7.674 15.135 1.00 94.44 208 GLU A N 1
ATOM 1631 C CA . GLU A 1 208 ? 0.374 -8.362 14.240 1.00 94.44 208 GLU A CA 1
ATOM 1632 C C . GLU A 1 208 ? -0.155 -7.433 13.140 1.00 94.44 208 GLU A C 1
ATOM 1634 O O . GLU A 1 208 ? -0.186 -7.800 11.963 1.00 94.44 208 GLU A O 1
ATOM 1639 N N . LEU A 1 209 ? -0.518 -6.193 13.487 1.00 94.38 209 LEU A N 1
ATOM 1640 C CA . LEU A 1 209 ? -0.957 -5.211 12.492 1.00 94.38 209 LEU A CA 1
ATOM 1641 C C . LEU A 1 209 ? 0.189 -4.778 11.565 1.00 94.38 209 LEU A C 1
ATOM 1643 O O . LEU A 1 209 ? -0.043 -4.547 10.377 1.00 94.38 209 LEU A O 1
ATOM 1647 N N . GLN A 1 210 ? 1.422 -4.705 12.077 1.00 95.38 210 GLN A N 1
ATOM 1648 C CA . GLN A 1 210 ? 2.604 -4.382 11.279 1.00 95.38 210 GLN A CA 1
ATOM 1649 C C . GLN A 1 210 ? 2.903 -5.475 10.245 1.00 95.38 210 GLN A C 1
ATOM 1651 O O . GLN A 1 210 ? 3.153 -5.139 9.090 1.00 95.38 210 GLN A O 1
ATOM 1656 N N . LYS A 1 211 ? 2.780 -6.761 10.607 1.00 93.88 211 LYS A N 1
ATOM 1657 C CA . LYS A 1 211 ? 2.920 -7.879 9.653 1.00 93.88 211 LYS A CA 1
ATOM 1658 C C . LYS A 1 211 ? 1.952 -7.752 8.476 1.00 93.88 211 LYS A C 1
ATOM 1660 O O . LYS A 1 211 ? 2.359 -7.922 7.330 1.00 93.88 211 LYS A O 1
ATOM 1665 N N . LEU A 1 212 ? 0.687 -7.395 8.734 1.00 93.62 212 LEU A N 1
ATOM 1666 C CA . LEU A 1 212 ? -0.267 -7.132 7.650 1.00 93.62 212 LEU A CA 1
ATOM 1667 C C . LEU A 1 212 ? 0.144 -5.933 6.799 1.00 93.62 212 LEU A C 1
ATOM 1669 O O . LEU A 1 212 ? 0.045 -6.003 5.576 1.00 93.62 212 LEU A O 1
ATOM 1673 N N . ALA A 1 213 ? 0.594 -4.841 7.420 1.00 94.62 213 ALA A N 1
ATOM 1674 C CA . ALA A 1 213 ? 1.050 -3.668 6.683 1.00 94.62 213 ALA A CA 1
ATOM 1675 C C . ALA A 1 213 ? 2.212 -4.019 5.740 1.00 94.62 213 ALA A C 1
ATOM 1677 O O . ALA A 1 213 ? 2.178 -3.658 4.566 1.00 94.62 213 ALA A O 1
ATOM 1678 N N . ASP A 1 214 ? 3.205 -4.763 6.219 1.00 93.25 214 ASP A N 1
ATOM 1679 C CA . ASP A 1 214 ? 4.370 -5.143 5.419 1.00 93.25 214 ASP A CA 1
ATOM 1680 C C . ASP A 1 214 ? 3.985 -6.102 4.284 1.00 93.25 214 ASP A C 1
ATOM 1682 O O . ASP A 1 214 ? 4.363 -5.865 3.131 1.00 93.25 214 ASP A O 1
ATOM 1686 N N . ALA A 1 215 ? 3.119 -7.082 4.562 1.00 93.12 215 ALA A N 1
ATOM 1687 C CA . ALA A 1 215 ? 2.578 -7.959 3.534 1.00 93.12 215 ALA A CA 1
ATOM 1688 C C . ALA A 1 215 ? 1.850 -7.149 2.452 1.00 93.12 215 ALA A C 1
ATOM 1690 O O . ALA A 1 215 ? 2.228 -7.208 1.284 1.00 93.12 215 ALA A O 1
ATOM 1691 N N . PHE A 1 216 ? 0.865 -6.315 2.808 1.00 93.25 216 PHE A N 1
ATOM 1692 C CA . PHE A 1 216 ? 0.121 -5.498 1.837 1.00 93.25 216 PHE A CA 1
ATOM 1693 C C . PHE A 1 216 ? 0.990 -4.474 1.097 1.00 93.25 216 PHE A C 1
ATOM 1695 O O . PHE A 1 216 ? 0.670 -4.116 -0.041 1.00 93.25 216 PHE A O 1
ATOM 1702 N N . ARG A 1 217 ? 2.114 -4.046 1.685 1.00 93.81 217 ARG A N 1
ATOM 1703 C CA . ARG A 1 217 ? 3.106 -3.215 0.995 1.00 93.81 217 ARG A CA 1
ATOM 1704 C C . ARG A 1 217 ? 3.732 -3.970 -0.175 1.00 93.81 217 ARG A C 1
ATOM 1706 O O . ARG A 1 217 ? 3.870 -3.379 -1.245 1.00 93.81 217 ARG A O 1
ATOM 1713 N N . SER A 1 218 ? 4.032 -5.260 -0.012 1.00 91.06 218 SER A N 1
ATOM 1714 C CA . SER A 1 218 ? 4.544 -6.104 -1.103 1.00 91.06 218 SER A CA 1
ATOM 1715 C C . SER A 1 218 ? 3.526 -6.286 -2.243 1.00 91.06 218 SER A C 1
ATOM 1717 O O . SER A 1 218 ? 3.911 -6.301 -3.411 1.00 91.06 218 SER A O 1
ATOM 1719 N N . TYR A 1 219 ? 2.225 -6.304 -1.922 1.00 89.44 219 TYR A N 1
ATOM 1720 C CA . TYR A 1 219 ? 1.128 -6.315 -2.904 1.00 89.44 219 TYR A CA 1
ATOM 1721 C C . TYR A 1 219 ? 0.882 -4.952 -3.575 1.00 89.44 219 TYR A C 1
ATOM 1723 O O . TYR A 1 219 ? 0.171 -4.880 -4.576 1.00 89.44 219 TYR A O 1
ATOM 1731 N N . GLY A 1 220 ? 1.440 -3.861 -3.039 1.00 88.38 220 GLY A N 1
ATOM 1732 C CA . GLY A 1 220 ? 1.199 -2.502 -3.533 1.00 88.38 220 GLY A CA 1
ATOM 1733 C C . GLY A 1 220 ? -0.156 -1.918 -3.128 1.00 88.38 220 GLY A C 1
ATOM 1734 O O . GLY A 1 220 ? -0.601 -0.933 -3.718 1.00 88.38 220 GLY A O 1
ATOM 1735 N N . ASP A 1 221 ? -0.822 -2.489 -2.120 1.00 92.19 221 ASP A N 1
ATOM 1736 C CA . ASP A 1 221 ? -2.067 -1.935 -1.590 1.00 92.19 221 ASP A CA 1
ATOM 1737 C C . ASP A 1 221 ? -1.787 -0.840 -0.561 1.00 92.19 221 ASP A C 1
ATOM 1739 O O . ASP A 1 221 ? -1.841 -1.034 0.656 1.00 92.19 221 ASP A O 1
ATOM 1743 N N . HIS A 1 222 ? -1.493 0.351 -1.069 1.00 90.06 222 HIS A N 1
ATOM 1744 C CA . HIS A 1 222 ? -1.153 1.496 -0.235 1.00 90.06 222 HIS A CA 1
ATOM 1745 C C . HIS A 1 222 ? -2.286 1.928 0.710 1.00 90.06 222 HIS A C 1
ATOM 1747 O O . HIS A 1 222 ? -2.004 2.499 1.762 1.00 90.06 222 HIS A O 1
ATOM 1753 N N . TRP A 1 223 ? -3.555 1.646 0.389 1.00 90.56 223 TRP A N 1
ATOM 1754 C CA . TRP A 1 223 ? -4.686 2.038 1.236 1.00 90.56 223 TRP A CA 1
ATOM 1755 C C . TRP A 1 223 ? -4.805 1.156 2.468 1.00 90.56 223 TRP A C 1
ATOM 1757 O O . TRP A 1 223 ? -4.984 1.664 3.577 1.00 90.56 223 TRP A O 1
ATOM 1767 N N . ARG A 1 224 ? -4.664 -0.161 2.288 1.00 91.62 224 ARG A N 1
ATOM 1768 C CA . ARG A 1 224 ? -4.621 -1.099 3.412 1.00 91.62 224 ARG A CA 1
ATOM 1769 C C . ARG A 1 224 ? -3.401 -0.829 4.283 1.00 91.62 224 ARG A C 1
ATOM 1771 O O . ARG A 1 224 ? -3.559 -0.712 5.495 1.00 91.62 224 ARG A O 1
ATOM 1778 N N . VAL A 1 225 ? -2.230 -0.627 3.672 1.00 94.12 225 VAL A N 1
ATOM 1779 C CA . VAL A 1 225 ? -0.999 -0.231 4.380 1.00 94.12 225 VAL A CA 1
ATOM 1780 C C . VAL A 1 225 ? -1.242 1.010 5.234 1.00 94.12 225 VAL A C 1
ATOM 1782 O O . VAL A 1 225 ? -1.010 0.967 6.437 1.00 94.12 225 VAL A O 1
ATOM 1785 N N . HIS A 1 226 ? -1.791 2.079 4.652 1.00 92.25 226 HIS A N 1
ATOM 1786 C CA . HIS A 1 226 ? -2.059 3.318 5.380 1.00 92.25 226 HIS A CA 1
ATOM 1787 C C . HIS A 1 226 ? -3.033 3.120 6.551 1.00 92.25 226 HIS A C 1
ATOM 1789 O O . HIS A 1 226 ? -2.831 3.681 7.626 1.00 92.25 226 HIS A O 1
ATOM 1795 N N . GLY A 1 227 ? -4.070 2.298 6.369 1.00 93.38 227 GLY A N 1
ATOM 1796 C CA . GLY A 1 227 ? -5.004 1.956 7.441 1.00 93.38 227 GLY A CA 1
ATOM 1797 C C . GLY A 1 227 ? -4.323 1.239 8.611 1.00 93.38 227 GLY A C 1
ATOM 1798 O O . GLY A 1 227 ? -4.538 1.610 9.765 1.00 93.38 227 GLY A O 1
ATOM 1799 N N . TYR A 1 228 ? -3.481 0.241 8.325 1.00 95.12 228 TYR A N 1
ATOM 1800 C CA . TYR A 1 228 ? -2.741 -0.493 9.356 1.00 95.12 228 TYR A CA 1
ATOM 1801 C C . TYR A 1 228 ? -1.670 0.371 10.028 1.00 95.12 228 TYR A C 1
ATOM 1803 O O . TYR A 1 228 ? -1.607 0.399 11.252 1.00 95.12 228 TYR A O 1
ATOM 1811 N N . GLU A 1 229 ? -0.879 1.128 9.267 1.00 94.69 229 GLU A N 1
ATOM 1812 C CA . GLU A 1 229 ? 0.139 2.040 9.806 1.00 94.69 229 GLU A CA 1
ATOM 1813 C C . GLU A 1 229 ? -0.478 3.143 10.670 1.00 94.69 229 GLU A C 1
ATOM 1815 O O . GLU A 1 229 ? 0.048 3.462 11.738 1.00 94.69 229 GLU A O 1
ATOM 1820 N N . GLY A 1 230 ? -1.616 3.696 10.242 1.00 93.50 230 GLY A N 1
ATOM 1821 C CA . GLY A 1 230 ? -2.370 4.679 11.014 1.00 93.50 230 GLY A CA 1
ATOM 1822 C C . GLY A 1 230 ? -2.839 4.110 12.352 1.00 93.50 230 GLY A C 1
ATOM 1823 O O . GLY A 1 230 ? -2.628 4.733 13.393 1.00 93.50 230 GLY A O 1
ATOM 1824 N N . ALA A 1 231 ? -3.394 2.895 12.344 1.00 94.25 231 ALA A N 1
ATOM 1825 C CA . ALA A 1 231 ? -3.796 2.203 13.566 1.00 94.25 231 ALA A CA 1
ATOM 1826 C C . ALA A 1 231 ? -2.596 1.895 14.474 1.00 94.25 231 ALA A C 1
ATOM 1828 O O . ALA A 1 231 ? -2.632 2.197 15.664 1.00 94.25 231 ALA A O 1
ATOM 1829 N N . VAL A 1 232 ? -1.503 1.372 13.914 1.00 94.62 232 VAL A N 1
ATOM 1830 C CA . VAL A 1 232 ? -0.253 1.105 14.639 1.00 94.62 232 VAL A CA 1
ATOM 1831 C C . VAL A 1 232 ? 0.290 2.381 15.288 1.00 94.62 232 VAL A C 1
ATOM 1833 O O . VAL A 1 232 ? 0.678 2.362 16.455 1.00 94.62 232 VAL A O 1
ATOM 1836 N N . SER A 1 233 ? 0.287 3.506 14.568 1.00 93.88 233 SER A N 1
ATOM 1837 C CA . SER A 1 233 ? 0.718 4.794 15.113 1.00 93.88 233 SER A CA 1
ATOM 1838 C C . SER A 1 233 ? -0.183 5.253 16.260 1.00 93.88 233 SER A C 1
ATOM 1840 O O . SER A 1 233 ? 0.328 5.666 17.298 1.00 93.88 233 SER A O 1
ATOM 1842 N N . ALA A 1 234 ? -1.507 5.159 16.102 1.00 93.19 234 ALA A N 1
ATOM 1843 C CA . ALA A 1 234 ? -2.459 5.550 17.139 1.00 93.19 234 ALA A CA 1
ATOM 1844 C C . ALA A 1 234 ? -2.283 4.717 18.420 1.00 93.19 234 ALA A C 1
ATOM 1846 O O . ALA A 1 234 ? -2.247 5.269 19.519 1.00 93.19 234 ALA A O 1
ATOM 1847 N N . ILE A 1 235 ? -2.097 3.403 18.273 1.00 92.44 235 ILE A N 1
ATOM 1848 C CA . ILE A 1 235 ? -1.896 2.465 19.385 1.00 92.44 235 ILE A CA 1
ATOM 1849 C C . ILE A 1 235 ? -0.556 2.721 20.091 1.00 92.44 235 ILE A C 1
ATOM 1851 O O . ILE A 1 235 ? -0.512 2.747 21.320 1.00 92.44 235 ILE A O 1
ATOM 1855 N N . ARG A 1 236 ? 0.524 2.991 19.340 1.00 91.94 236 ARG A N 1
ATOM 1856 C CA . ARG A 1 236 ? 1.832 3.371 19.911 1.00 91.94 236 ARG A CA 1
ATOM 1857 C C . ARG A 1 236 ? 1.751 4.654 20.737 1.00 91.94 236 ARG A C 1
ATOM 1859 O O . ARG A 1 236 ? 2.372 4.746 21.791 1.00 91.94 236 ARG A O 1
ATOM 1866 N N . THR A 1 237 ? 1.001 5.652 20.269 1.00 90.31 237 THR A N 1
ATOM 1867 C CA . THR A 1 237 ? 0.853 6.938 20.970 1.00 90.31 237 THR A CA 1
ATOM 1868 C C . THR A 1 237 ? -0.090 6.860 22.174 1.00 90.31 237 THR A C 1
ATOM 1870 O O . THR A 1 237 ? 0.016 7.691 23.073 1.00 90.31 237 THR A O 1
ATOM 1873 N N . TYR A 1 238 ? -0.985 5.869 22.230 1.00 90.25 238 TYR A N 1
ATOM 1874 C CA . TYR A 1 238 ? -1.979 5.749 23.299 1.00 90.25 238 TYR A CA 1
ATOM 1875 C C . TYR A 1 238 ? -1.358 5.585 24.701 1.00 90.25 238 TYR A C 1
ATOM 1877 O O . TYR A 1 238 ? -1.878 6.129 25.676 1.00 90.25 238 TYR A O 1
ATOM 1885 N N . GLY A 1 239 ? -0.221 4.887 24.807 1.00 84.06 239 GLY A N 1
ATOM 1886 C CA . GLY A 1 239 ? 0.585 4.814 26.035 1.00 84.06 239 GLY A CA 1
ATOM 1887 C C . GLY A 1 239 ? -0.028 4.016 27.196 1.00 84.06 239 GLY A C 1
ATOM 1888 O O . GLY A 1 239 ? 0.504 4.062 28.304 1.00 84.06 239 GLY A O 1
ATOM 1889 N N . LYS A 1 240 ? -1.135 3.303 26.964 1.00 88.38 240 LYS A N 1
ATOM 1890 C CA . LYS A 1 240 ? -1.776 2.366 27.900 1.00 88.38 240 LYS A CA 1
ATOM 1891 C C . LYS A 1 240 ? -2.141 1.080 27.171 1.00 88.38 240 LYS A C 1
ATOM 1893 O O . LYS A 1 240 ? -2.302 1.109 25.952 1.00 88.38 240 LYS A O 1
ATOM 1898 N N . ASP A 1 241 ? -2.296 -0.018 27.900 1.00 89.75 241 ASP A N 1
ATOM 1899 C CA . ASP A 1 241 ? -2.754 -1.272 27.307 1.00 89.75 241 ASP A CA 1
ATOM 1900 C C . ASP A 1 241 ? -4.232 -1.181 26.922 1.00 89.75 241 ASP A C 1
ATOM 1902 O O . ASP A 1 241 ? -5.067 -0.751 27.716 1.00 89.75 241 ASP A O 1
ATOM 1906 N N . ILE A 1 242 ? -4.538 -1.571 25.688 1.00 92.19 242 ILE A N 1
ATOM 1907 C CA . ILE A 1 242 ? -5.897 -1.635 25.164 1.00 92.19 242 ILE A CA 1
ATOM 1908 C C . ILE A 1 242 ? -6.516 -2.938 25.652 1.00 92.19 242 ILE A C 1
ATOM 1910 O O . ILE A 1 242 ? -5.963 -4.013 25.440 1.00 92.19 242 ILE A O 1
ATOM 1914 N N . THR A 1 243 ? -7.680 -2.843 26.280 1.00 90.38 243 THR A N 1
ATOM 1915 C CA . THR A 1 243 ? -8.356 -3.992 26.905 1.00 90.38 243 THR A CA 1
ATOM 1916 C C . THR A 1 243 ? -9.634 -4.407 26.184 1.00 90.38 243 THR A C 1
ATOM 1918 O O . THR A 1 243 ? -10.160 -5.490 26.429 1.00 90.38 243 THR A O 1
ATOM 1921 N N . SER A 1 244 ? -10.150 -3.559 25.289 1.00 93.00 244 SER A N 1
ATOM 1922 C CA . SER A 1 244 ? -11.423 -3.781 24.602 1.00 93.00 244 SER A CA 1
ATOM 1923 C 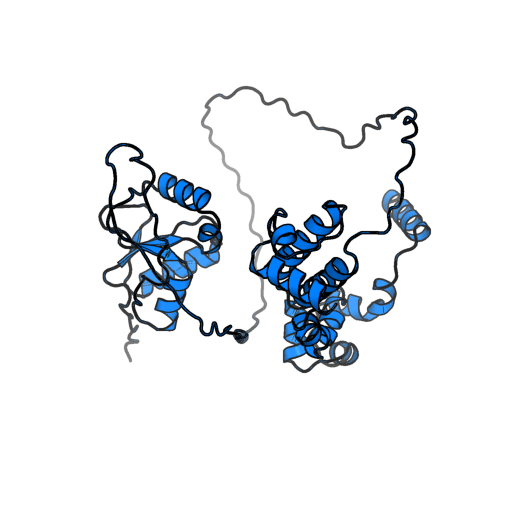C . SER A 1 244 ? -11.457 -3.147 23.213 1.00 93.00 244 SER A C 1
ATOM 1925 O O . SER A 1 244 ? -10.863 -2.095 22.964 1.00 93.00 244 SER A O 1
ATOM 1927 N N . SER A 1 245 ? -12.250 -3.737 22.317 1.00 92.31 245 SER A N 1
ATOM 1928 C CA . SER A 1 245 ? -12.575 -3.182 20.999 1.00 92.31 245 SER A CA 1
ATOM 1929 C C . SER A 1 245 ? -13.097 -1.743 21.062 1.00 92.31 245 SER A C 1
ATOM 1931 O O . SER A 1 245 ? -12.772 -0.921 20.209 1.00 92.31 245 SER A O 1
ATOM 1933 N N . GLN A 1 246 ? -13.893 -1.407 22.081 1.00 93.19 246 GLN A N 1
ATOM 1934 C CA . GLN A 1 246 ? -14.475 -0.066 22.223 1.00 93.19 246 GLN A CA 1
ATOM 1935 C C . GLN A 1 246 ? -13.401 0.992 22.495 1.00 93.19 246 GLN A C 1
ATOM 1937 O O . GLN A 1 246 ? -13.453 2.089 21.943 1.00 93.19 246 GLN A O 1
ATOM 1942 N N . GLU A 1 247 ? -12.406 0.636 23.307 1.00 92.62 247 GLU A N 1
ATOM 1943 C CA . GLU A 1 247 ? -11.255 1.482 23.613 1.00 92.62 247 GLU A CA 1
ATOM 1944 C C . GLU A 1 247 ? -10.387 1.684 22.368 1.00 92.62 247 GLU A C 1
ATOM 1946 O O . GLU A 1 247 ? -10.024 2.816 22.052 1.00 92.62 247 GLU A O 1
ATOM 1951 N N . ALA A 1 248 ? -10.161 0.617 21.593 1.00 92.12 248 ALA A N 1
ATOM 1952 C CA . ALA A 1 248 ? -9.490 0.712 20.301 1.00 92.12 248 ALA A CA 1
ATOM 1953 C C . ALA A 1 248 ? -10.252 1.626 19.327 1.00 92.12 248 ALA A C 1
ATOM 1955 O O . ALA A 1 248 ? -9.646 2.470 18.677 1.00 92.12 248 ALA A O 1
ATOM 1956 N N . HIS A 1 249 ? -11.578 1.495 19.236 1.00 94.44 249 HIS A N 1
ATOM 1957 C CA . HIS A 1 249 ? -12.403 2.286 18.320 1.00 94.44 249 HIS A CA 1
ATOM 1958 C C . HIS A 1 249 ? -12.451 3.780 18.674 1.00 94.44 249 HIS A C 1
ATOM 1960 O O . HIS A 1 249 ? -12.653 4.617 17.795 1.00 94.44 249 HIS A O 1
ATOM 1966 N N . ALA A 1 250 ? -12.252 4.127 19.946 1.00 93.69 250 ALA A N 1
ATOM 1967 C CA . ALA A 1 250 ? -12.160 5.515 20.382 1.00 93.69 250 ALA A CA 1
ATOM 1968 C C . ALA A 1 250 ? -10.864 6.206 19.909 1.00 93.69 250 ALA A C 1
ATOM 1970 O O . ALA A 1 250 ? -10.779 7.436 19.951 1.00 93.69 250 ALA A O 1
ATOM 1971 N N . LEU A 1 251 ? -9.859 5.444 19.455 1.00 91.38 251 LEU A N 1
ATOM 1972 C CA . LEU A 1 251 ? -8.605 6.000 18.960 1.00 91.38 251 LEU A CA 1
ATOM 1973 C C . LEU A 1 251 ? -8.785 6.670 17.588 1.00 91.38 251 LEU A C 1
ATOM 1975 O O . LEU A 1 251 ? -9.458 6.134 16.699 1.00 91.38 251 LEU A O 1
ATOM 1979 N N . PRO A 1 252 ? -8.138 7.827 17.359 1.00 88.19 252 PRO A N 1
ATOM 1980 C CA . PRO A 1 252 ? -8.198 8.499 16.070 1.00 88.19 252 PRO A CA 1
ATOM 1981 C C . PRO A 1 252 ? -7.598 7.609 14.975 1.00 88.19 252 PRO A C 1
ATOM 1983 O O . PRO A 1 252 ? -6.491 7.096 15.110 1.00 88.19 252 PRO A O 1
ATOM 1986 N N . GLY A 1 253 ? -8.333 7.437 13.875 1.00 83.12 253 GLY A N 1
ATOM 1987 C CA . GLY A 1 253 ? -7.908 6.598 12.748 1.00 83.12 253 GLY A CA 1
ATOM 1988 C C . GLY A 1 253 ? -8.243 5.107 12.885 1.00 83.12 253 GLY A C 1
ATOM 1989 O O . GLY A 1 253 ? -8.020 4.361 11.933 1.00 83.12 253 GLY A O 1
ATOM 1990 N N . VAL A 1 254 ? -8.836 4.662 14.001 1.00 92.50 254 VAL A N 1
ATOM 1991 C CA . VAL A 1 254 ? -9.242 3.261 14.207 1.00 92.50 254 VAL A CA 1
ATOM 1992 C C . VAL A 1 254 ? -10.754 3.098 14.007 1.00 92.50 254 VAL A C 1
ATOM 1994 O O . VAL A 1 254 ? -11.576 3.372 14.878 1.00 92.50 254 VAL A O 1
ATOM 1997 N N . GLY A 1 255 ? -11.148 2.624 12.823 1.00 90.62 255 GLY A N 1
ATOM 1998 C CA . GLY A 1 255 ? -12.550 2.316 12.510 1.00 90.62 255 GLY A CA 1
ATOM 1999 C C . GLY A 1 255 ? -13.035 0.984 13.100 1.00 90.62 255 GLY A C 1
ATOM 2000 O O . GLY A 1 255 ? -12.233 0.162 13.539 1.00 90.62 255 GLY A O 1
ATOM 2001 N N . ALA A 1 256 ? -14.345 0.722 13.021 1.00 92.12 256 ALA A N 1
ATOM 2002 C CA . ALA A 1 256 ? -14.972 -0.488 13.572 1.00 92.12 256 ALA A CA 1
ATOM 2003 C C . ALA A 1 256 ? -14.324 -1.798 13.080 1.00 92.12 256 ALA A C 1
ATOM 2005 O O . ALA A 1 256 ? -14.073 -2.705 13.867 1.00 92.12 256 ALA A O 1
ATOM 2006 N N . LYS A 1 257 ? -13.969 -1.878 11.788 1.00 91.31 257 LYS A N 1
ATOM 2007 C CA . LYS A 1 257 ? -13.275 -3.048 11.217 1.00 91.31 257 LYS A CA 1
ATOM 2008 C C . LYS A 1 257 ? -11.890 -3.271 11.825 1.00 91.31 257 LYS A C 1
ATOM 2010 O O . LYS A 1 257 ? -11.479 -4.410 12.001 1.00 91.31 257 LYS A O 1
ATOM 2015 N N . MET A 1 258 ? -11.164 -2.194 12.118 1.00 93.81 258 MET A N 1
ATOM 2016 C CA . MET A 1 258 ? -9.840 -2.283 12.732 1.00 93.81 258 MET A CA 1
ATOM 2017 C C . MET A 1 258 ? -9.962 -2.648 14.213 1.00 93.81 258 MET A C 1
ATOM 2019 O O . MET A 1 258 ? -9.269 -3.542 14.681 1.00 93.81 258 MET A O 1
ATOM 2023 N N . ALA A 1 259 ? -10.908 -2.030 14.922 1.00 94.38 259 ALA A N 1
ATOM 2024 C CA . ALA A 1 259 ? -11.213 -2.342 16.313 1.00 94.38 259 ALA A CA 1
ATOM 2025 C C . ALA A 1 259 ? -11.641 -3.808 16.517 1.00 94.38 259 ALA A C 1
ATOM 2027 O O . ALA A 1 259 ? -11.281 -4.419 17.521 1.00 94.38 259 ALA A O 1
ATOM 2028 N N . ALA A 1 260 ? -12.359 -4.400 15.557 1.00 94.44 260 ALA A N 1
ATOM 2029 C CA . ALA A 1 260 ? -12.688 -5.825 15.576 1.00 94.44 260 ALA A CA 1
ATOM 2030 C C . ALA A 1 260 ? -11.437 -6.716 15.457 1.00 94.44 260 ALA A C 1
ATOM 2032 O O . ALA A 1 260 ? -11.332 -7.721 16.150 1.00 94.44 260 ALA A O 1
ATOM 2033 N N . LYS A 1 261 ? -10.452 -6.325 14.635 1.00 94.06 261 LYS A N 1
ATOM 2034 C CA . LYS A 1 261 ? -9.166 -7.041 14.530 1.00 94.06 261 LYS A CA 1
ATOM 2035 C C . LYS A 1 261 ? -8.340 -6.920 15.804 1.00 94.06 261 LYS A C 1
ATOM 2037 O O . LYS A 1 261 ? -7.710 -7.886 16.210 1.00 94.06 261 LYS A O 1
ATOM 2042 N N . VAL A 1 262 ? -8.368 -5.754 16.449 1.00 93.62 262 VAL A N 1
ATOM 2043 C CA . VAL A 1 262 ? -7.738 -5.571 17.763 1.00 93.62 262 VAL A CA 1
ATOM 2044 C C . VAL A 1 262 ? -8.381 -6.496 18.796 1.00 93.62 262 VAL A C 1
ATOM 2046 O O . VAL A 1 262 ? -7.655 -7.153 19.528 1.00 93.62 262 VAL A O 1
ATOM 2049 N N . GLN A 1 263 ? -9.713 -6.612 18.813 1.00 93.50 263 GLN A N 1
ATOM 2050 C CA . GLN A 1 263 ? -10.408 -7.553 19.700 1.00 93.50 263 GLN A CA 1
ATOM 2051 C C . GLN A 1 263 ? -9.987 -9.003 19.447 1.00 93.50 263 GLN A C 1
ATOM 2053 O O . GLN A 1 263 ? -9.676 -9.713 20.391 1.00 93.50 263 GLN A O 1
ATOM 2058 N N . GLU A 1 264 ? -9.912 -9.422 18.183 1.00 93.50 264 GLU A N 1
ATOM 2059 C CA . GLU A 1 264 ? -9.447 -10.768 17.830 1.00 93.50 264 GLU A CA 1
ATOM 2060 C C . GLU A 1 264 ? -8.038 -11.045 18.379 1.00 93.50 264 GLU A C 1
ATOM 2062 O O . GLU A 1 264 ? -7.804 -12.091 18.983 1.00 93.50 264 GLU A O 1
ATOM 2067 N N . ILE A 1 265 ? -7.122 -10.079 18.250 1.00 93.81 265 ILE A N 1
ATOM 2068 C CA . ILE A 1 265 ? -5.767 -10.189 18.807 1.00 93.81 265 ILE A CA 1
ATOM 2069 C C . ILE A 1 265 ? -5.798 -10.245 20.340 1.00 93.81 265 ILE A C 1
ATOM 2071 O O . ILE A 1 265 ? -5.011 -10.978 20.929 1.00 93.81 265 ILE A O 1
ATOM 2075 N N . LEU A 1 266 ? -6.691 -9.507 21.002 1.00 91.25 266 LEU A N 1
ATOM 2076 C CA . LEU A 1 266 ? -6.841 -9.574 22.459 1.00 91.25 266 LEU A CA 1
ATOM 2077 C C . LEU A 1 266 ? -7.358 -10.942 22.924 1.00 91.25 266 LEU A C 1
ATOM 2079 O O . LEU A 1 266 ? -6.892 -11.449 23.942 1.00 91.25 266 LEU A O 1
ATOM 2083 N N . ASP A 1 267 ? -8.279 -11.544 22.174 1.00 90.56 267 ASP A N 1
ATOM 2084 C CA . ASP A 1 267 ? -8.928 -12.799 22.555 1.00 90.56 267 ASP A CA 1
ATOM 2085 C C . ASP A 1 267 ? -8.019 -14.021 22.348 1.00 90.56 267 ASP A C 1
ATOM 2087 O O . ASP A 1 267 ? -8.007 -14.931 23.178 1.00 90.56 267 ASP A O 1
ATOM 2091 N N . CYS A 1 268 ? -7.269 -14.071 21.241 1.00 89.38 268 CYS A N 1
ATOM 2092 C CA . CYS A 1 268 ? -6.480 -15.255 20.867 1.00 89.38 268 CYS A CA 1
ATOM 2093 C C . CYS A 1 268 ? -4.979 -15.003 20.668 1.00 89.38 268 CYS A C 1
ATOM 2095 O O . CYS A 1 268 ? -4.224 -15.942 20.418 1.00 89.38 268 CYS A O 1
ATOM 2097 N N . GLY A 1 269 ? -4.524 -13.757 20.795 1.00 87.19 269 GLY A N 1
ATOM 2098 C CA . GLY A 1 269 ? -3.118 -13.376 20.653 1.00 87.19 269 GLY A CA 1
ATOM 2099 C C . GLY A 1 269 ? -2.589 -13.382 19.218 1.00 87.19 269 GLY A C 1
ATOM 2100 O O . GLY A 1 269 ? -1.406 -13.124 19.010 1.00 87.19 269 GLY A O 1
ATOM 2101 N N . GLN A 1 270 ? -3.428 -13.694 18.231 1.00 86.19 270 GLN A N 1
ATOM 2102 C CA . GLN A 1 270 ? -3.053 -13.813 16.824 1.00 86.19 270 GLN A CA 1
ATOM 2103 C C . GLN A 1 270 ? -4.168 -13.263 15.941 1.00 86.19 270 GLN A C 1
ATOM 2105 O O . GLN A 1 270 ? -5.328 -13.214 16.340 1.00 86.19 270 GLN A O 1
ATOM 2110 N N . LEU A 1 271 ? -3.832 -12.861 14.720 1.00 89.50 271 LEU A N 1
ATOM 2111 C CA . LEU A 1 271 ? -4.825 -12.434 13.744 1.00 89.50 271 LEU A CA 1
ATOM 2112 C C . LEU A 1 271 ? -4.939 -13.477 12.628 1.00 89.50 271 LEU A C 1
ATOM 2114 O O . LEU A 1 271 ? -3.983 -13.692 11.887 1.00 89.50 271 LEU A O 1
ATOM 2118 N N . ARG A 1 272 ? -6.115 -14.091 12.427 1.00 89.44 272 ARG A N 1
ATOM 2119 C CA . ARG A 1 272 ? -6.290 -15.134 11.387 1.00 89.44 272 ARG A CA 1
ATOM 2120 C C . ARG A 1 272 ? -5.881 -14.664 9.991 1.00 89.44 272 ARG A C 1
ATOM 2122 O O . ARG A 1 272 ? -5.301 -15.416 9.216 1.00 89.44 272 ARG A O 1
ATOM 2129 N N . LYS A 1 273 ? -6.126 -13.387 9.679 1.00 87.56 273 LYS A N 1
ATOM 2130 C CA . LYS A 1 273 ? -5.736 -12.809 8.384 1.00 87.56 273 LYS A CA 1
ATOM 2131 C C . LYS A 1 273 ? -4.214 -12.699 8.213 1.00 87.56 273 LYS A C 1
ATOM 2133 O O . LYS A 1 273 ? -3.748 -12.737 7.081 1.00 87.56 273 LYS A O 1
ATOM 2138 N N . VAL A 1 274 ? -3.447 -12.570 9.304 1.00 89.06 274 VAL A N 1
ATOM 2139 C CA . VAL A 1 274 ? -1.973 -12.624 9.257 1.00 89.06 274 VAL A CA 1
ATOM 2140 C C . VAL A 1 274 ? -1.535 -14.009 8.814 1.00 89.06 274 VAL A C 1
ATOM 2142 O O . VAL A 1 274 ? -0.739 -14.100 7.893 1.00 89.06 274 VAL A O 1
ATOM 2145 N N . GLN A 1 275 ? -2.097 -15.072 9.391 1.00 87.50 275 GLN A N 1
ATOM 2146 C CA . GLN A 1 275 ? -1.764 -16.444 8.989 1.00 87.50 275 GLN A CA 1
ATOM 2147 C C . GLN A 1 275 ? -2.073 -16.670 7.504 1.00 87.50 275 GLN A C 1
ATOM 2149 O O . GLN A 1 275 ? -1.216 -17.091 6.741 1.00 87.50 275 GLN A O 1
ATOM 2154 N N . GLU A 1 276 ? -3.268 -16.282 7.054 1.00 89.19 276 GLU A N 1
ATOM 2155 C CA . GLU A 1 276 ? -3.679 -16.461 5.657 1.00 89.19 276 GLU A CA 1
ATOM 2156 C C . GLU A 1 276 ? -2.774 -15.716 4.660 1.00 89.19 276 GLU A C 1
ATOM 2158 O O . GLU A 1 276 ? -2.396 -16.263 3.624 1.00 89.19 276 GLU A O 1
ATOM 2163 N N . ILE A 1 277 ? -2.434 -14.455 4.949 1.00 89.00 277 ILE A N 1
ATOM 2164 C CA . ILE A 1 277 ? -1.698 -13.611 4.004 1.00 89.00 277 ILE A CA 1
ATOM 2165 C C . ILE A 1 277 ? -0.190 -13.780 4.169 1.00 89.00 277 ILE A C 1
ATOM 2167 O O . ILE A 1 277 ? 0.503 -14.009 3.177 1.00 89.00 277 ILE A O 1
ATOM 2171 N N . CYS A 1 278 ? 0.340 -13.633 5.381 1.00 87.12 278 CYS A N 1
ATOM 2172 C CA . CYS A 1 278 ? 1.782 -13.603 5.625 1.00 87.12 278 CYS A CA 1
ATOM 2173 C C . CYS A 1 278 ? 2.433 -14.978 5.434 1.00 87.12 278 CYS A C 1
ATOM 2175 O O . CYS A 1 278 ? 3.581 -15.029 5.007 1.00 87.12 278 CYS A O 1
ATOM 2177 N N . GLU A 1 279 ? 1.717 -16.079 5.685 1.00 86.88 279 GLU A N 1
ATOM 2178 C CA . GLU A 1 279 ? 2.253 -17.437 5.484 1.00 86.88 279 GLU A CA 1
ATOM 2179 C C . GLU A 1 279 ? 2.075 -17.939 4.044 1.00 86.88 279 GLU A C 1
ATOM 2181 O O . GLU A 1 279 ? 2.538 -19.026 3.694 1.00 86.88 279 GLU A O 1
ATOM 2186 N N . SER A 1 280 ? 1.422 -17.160 3.177 1.00 92.06 280 SER A N 1
ATOM 2187 C CA . SER A 1 280 ? 1.273 -17.544 1.777 1.00 92.06 280 SER A CA 1
ATOM 2188 C C . SER A 1 280 ? 2.607 -17.454 1.025 1.00 92.06 280 SER A C 1
ATOM 2190 O O . SER A 1 280 ? 3.327 -16.456 1.109 1.00 92.06 280 SER A O 1
ATOM 2192 N N . GLU A 1 281 ? 2.891 -18.467 0.195 1.00 93.31 281 GLU A N 1
ATOM 2193 C CA . GLU A 1 281 ? 4.055 -18.486 -0.711 1.00 93.31 281 GLU A CA 1
ATOM 2194 C C . GLU A 1 281 ? 4.127 -17.201 -1.547 1.00 93.31 281 GLU A C 1
ATOM 2196 O O . GLU A 1 281 ? 5.198 -16.635 -1.765 1.00 93.31 281 GLU A O 1
ATOM 2201 N N . LYS A 1 282 ? 2.961 -16.711 -1.988 1.00 93.25 282 LYS A N 1
ATOM 2202 C CA . LYS A 1 282 ? 2.855 -15.487 -2.775 1.00 93.25 282 LYS A CA 1
ATOM 2203 C C . LYS A 1 282 ? 3.468 -14.295 -2.043 1.00 93.25 282 LYS A C 1
ATOM 2205 O O . LYS A 1 282 ? 4.293 -13.605 -2.636 1.00 93.25 282 LYS A O 1
ATOM 2210 N N . THR A 1 283 ? 3.101 -14.063 -0.785 1.00 93.88 283 THR A N 1
ATOM 2211 C CA . THR A 1 283 ? 3.634 -12.936 -0.007 1.00 93.88 283 THR A CA 1
ATOM 2212 C C . THR A 1 283 ? 5.146 -13.045 0.146 1.00 93.88 283 THR A C 1
ATOM 2214 O O . THR A 1 283 ? 5.845 -12.080 -0.146 1.00 93.88 283 THR A O 1
ATOM 2217 N N . SER A 1 284 ? 5.674 -14.227 0.483 1.00 94.44 284 SER A N 1
ATOM 2218 C CA . SER A 1 284 ? 7.124 -14.422 0.625 1.00 94.44 284 SER A CA 1
ATOM 2219 C C . SER A 1 284 ? 7.894 -14.110 -0.665 1.00 94.44 284 SER A C 1
ATOM 2221 O O . SER A 1 284 ? 8.952 -13.480 -0.626 1.00 94.44 284 SER A O 1
ATOM 2223 N N . VAL A 1 285 ? 7.358 -14.503 -1.825 1.00 96.19 285 VAL A N 1
ATOM 2224 C CA . VAL A 1 285 ? 7.989 -14.225 -3.126 1.00 96.19 285 VAL A CA 1
ATOM 2225 C C . VAL A 1 285 ? 7.891 -12.743 -3.494 1.00 96.19 285 VAL A C 1
ATOM 2227 O O . VAL A 1 285 ? 8.869 -12.159 -3.963 1.00 96.19 285 VAL A O 1
ATOM 2230 N N . LEU A 1 286 ? 6.741 -12.104 -3.265 1.00 95.75 286 LEU A N 1
ATOM 2231 C CA . LEU A 1 286 ? 6.579 -10.672 -3.526 1.00 95.75 286 LEU A CA 1
ATOM 2232 C C . LEU A 1 286 ? 7.490 -9.826 -2.629 1.00 95.75 286 LEU A C 1
ATOM 2234 O O . LEU A 1 286 ? 8.124 -8.885 -3.109 1.00 95.75 286 LEU A O 1
ATOM 2238 N N . GLU A 1 287 ? 7.611 -10.170 -1.349 1.00 94.81 287 GLU A N 1
ATOM 2239 C CA . GLU A 1 287 ? 8.548 -9.527 -0.424 1.00 94.81 287 GLU A CA 1
ATOM 2240 C C . GLU A 1 287 ? 10.002 -9.686 -0.880 1.00 94.81 287 GLU A C 1
ATOM 2242 O O . GLU A 1 287 ? 10.771 -8.726 -0.835 1.00 94.81 287 GLU A O 1
ATOM 2247 N N . LEU A 1 288 ? 10.389 -10.865 -1.376 1.00 95.31 288 LEU A N 1
ATOM 2248 C CA . LEU A 1 288 ? 11.724 -11.086 -1.932 1.00 95.31 288 LEU A CA 1
ATOM 2249 C C . LEU A 1 288 ? 11.979 -10.208 -3.165 1.00 95.31 288 LEU A C 1
ATOM 2251 O O . LEU A 1 288 ? 13.016 -9.555 -3.268 1.00 95.31 288 LEU A O 1
ATOM 2255 N N . PHE A 1 289 ? 11.031 -10.166 -4.098 1.00 96.00 289 PHE A N 1
ATOM 2256 C CA . PHE A 1 289 ? 11.176 -9.420 -5.347 1.00 96.00 289 PHE A CA 1
ATOM 2257 C C . PHE A 1 289 ? 11.151 -7.906 -5.152 1.00 96.00 289 PHE A C 1
ATOM 2259 O O . PHE A 1 289 ? 11.896 -7.196 -5.825 1.00 96.00 289 PHE A O 1
ATOM 2266 N N . THR A 1 290 ? 10.348 -7.401 -4.217 1.00 95.12 290 THR A N 1
ATOM 2267 C CA . THR A 1 290 ? 10.285 -5.962 -3.904 1.00 95.12 290 THR A CA 1
ATOM 2268 C C . THR A 1 290 ? 11.544 -5.430 -3.212 1.00 95.12 290 THR A C 1
ATOM 2270 O O . THR A 1 290 ? 11.775 -4.223 -3.231 1.00 95.12 290 THR A O 1
ATOM 2273 N N . LYS A 1 291 ? 12.402 -6.301 -2.661 1.00 94.81 291 LYS A N 1
ATOM 2274 C CA . LYS A 1 291 ? 13.730 -5.918 -2.142 1.00 94.81 291 LYS A CA 1
ATOM 2275 C C . LYS A 1 291 ? 14.754 -5.630 -3.242 1.00 94.81 291 LYS A C 1
ATOM 2277 O O . LYS A 1 291 ? 15.786 -5.021 -2.965 1.00 94.81 291 LYS A O 1
ATOM 2282 N N . VAL A 1 292 ? 14.500 -6.053 -4.482 1.00 95.50 292 VAL A N 1
ATOM 2283 C CA . VAL A 1 292 ? 15.403 -5.790 -5.608 1.00 95.50 292 VAL A CA 1
ATOM 2284 C C . VAL A 1 292 ? 15.344 -4.306 -5.965 1.00 95.50 292 VAL A C 1
ATOM 2286 O O . VAL A 1 292 ? 14.280 -3.753 -6.243 1.00 95.50 292 VAL A O 1
ATOM 2289 N N . TRP A 1 293 ? 16.500 -3.643 -6.001 1.00 95.00 293 TRP A N 1
ATOM 2290 C CA . TRP A 1 293 ? 16.557 -2.224 -6.341 1.00 95.00 293 TRP A CA 1
ATOM 2291 C C . TRP A 1 293 ? 15.971 -1.951 -7.737 1.00 95.00 293 TRP A C 1
ATOM 2293 O O . TRP A 1 293 ? 16.339 -2.585 -8.727 1.00 95.00 293 TRP A O 1
ATOM 2303 N N . GLY A 1 294 ? 15.032 -1.005 -7.816 1.00 92.44 294 GLY A N 1
ATOM 2304 C CA . GLY A 1 294 ? 14.290 -0.704 -9.045 1.00 92.44 294 GLY A CA 1
ATOM 2305 C C . GLY A 1 294 ? 13.113 -1.648 -9.337 1.00 92.44 294 GLY A C 1
ATOM 2306 O O . GLY A 1 294 ? 12.517 -1.555 -10.414 1.00 92.44 294 GLY A O 1
ATOM 2307 N N . ALA A 1 295 ? 12.752 -2.544 -8.413 1.00 94.88 295 ALA A N 1
ATOM 2308 C CA . ALA A 1 295 ? 11.566 -3.392 -8.502 1.00 94.88 295 ALA A CA 1
ATOM 2309 C C . ALA A 1 295 ? 10.506 -2.967 -7.474 1.00 94.88 295 ALA A C 1
ATOM 2311 O O . ALA A 1 295 ? 10.674 -3.130 -6.272 1.00 94.88 295 ALA A O 1
ATOM 2312 N N . GLY A 1 296 ? 9.393 -2.409 -7.954 1.00 92.81 296 GLY A N 1
ATOM 2313 C CA . GLY A 1 296 ? 8.221 -2.128 -7.119 1.00 92.81 296 GLY A CA 1
ATOM 2314 C C . GLY A 1 296 ? 7.207 -3.282 -7.113 1.00 92.81 296 GLY A C 1
ATOM 2315 O O . GLY A 1 296 ? 7.380 -4.250 -7.861 1.00 92.81 296 GLY A O 1
ATOM 2316 N N . PRO A 1 297 ? 6.092 -3.148 -6.369 1.00 93.94 297 PRO A N 1
ATOM 2317 C CA . PRO A 1 297 ? 5.036 -4.164 -6.290 1.00 93.94 297 PRO A CA 1
ATOM 2318 C C . PRO A 1 297 ? 4.516 -4.630 -7.655 1.00 93.94 297 PRO A C 1
ATOM 2320 O O . PRO A 1 297 ? 4.324 -5.817 -7.886 1.00 93.94 297 PRO A O 1
ATOM 2323 N N . SER A 1 298 ? 4.371 -3.707 -8.612 1.00 93.62 298 SER A N 1
ATOM 2324 C CA . SER A 1 298 ? 3.928 -4.047 -9.970 1.00 93.62 298 SER A CA 1
ATOM 2325 C C . SER A 1 298 ? 4.924 -4.931 -10.728 1.00 93.62 298 SER A C 1
ATOM 2327 O O . SER A 1 298 ? 4.499 -5.782 -11.509 1.00 93.62 298 SER A O 1
ATOM 2329 N N . ALA A 1 299 ? 6.230 -4.727 -10.535 1.00 94.44 299 ALA A N 1
ATOM 2330 C CA . ALA A 1 299 ? 7.254 -5.556 -11.166 1.00 94.44 299 ALA A CA 1
ATOM 2331 C C . ALA A 1 299 ? 7.300 -6.940 -10.504 1.00 94.44 299 ALA A C 1
ATOM 2333 O O . ALA A 1 299 ? 7.283 -7.948 -11.205 1.00 94.44 299 ALA A O 1
ATOM 2334 N N . ALA A 1 300 ? 7.257 -6.975 -9.169 1.00 95.81 300 ALA A N 1
ATOM 2335 C CA . ALA A 1 300 ? 7.210 -8.205 -8.387 1.00 95.81 300 ALA A CA 1
ATOM 2336 C C . ALA A 1 300 ? 5.996 -9.080 -8.748 1.00 95.81 300 ALA A C 1
ATOM 2338 O O . ALA A 1 300 ? 6.151 -10.269 -9.017 1.00 95.81 300 ALA A O 1
ATOM 2339 N N . GLU A 1 301 ? 4.802 -8.490 -8.842 1.00 94.88 301 GLU A N 1
ATOM 2340 C CA . GLU A 1 301 ? 3.583 -9.204 -9.239 1.00 94.88 301 GLU A CA 1
ATOM 2341 C C . GLU A 1 301 ? 3.683 -9.732 -10.678 1.00 94.88 301 GLU A C 1
ATOM 2343 O O . GLU A 1 301 ? 3.315 -10.876 -10.944 1.00 94.88 301 GLU A O 1
ATOM 2348 N N . SER A 1 302 ? 4.238 -8.943 -11.604 1.00 95.06 302 SER A N 1
ATOM 2349 C CA . SER A 1 302 ? 4.465 -9.383 -12.987 1.00 95.06 302 SER A CA 1
ATOM 2350 C C . SER A 1 302 ? 5.403 -10.592 -13.062 1.00 95.06 302 SER A C 1
ATOM 2352 O O . SER A 1 302 ? 5.129 -11.544 -13.793 1.00 95.06 302 SER A O 1
ATOM 2354 N N . TRP A 1 303 ? 6.487 -10.601 -12.283 1.00 96.19 303 TRP A N 1
ATOM 2355 C CA . TRP A 1 303 ? 7.413 -11.734 -12.200 1.00 96.19 303 TRP A CA 1
ATOM 2356 C C . TRP A 1 303 ? 6.776 -12.968 -11.565 1.00 96.19 303 TRP A C 1
ATOM 2358 O O . TRP A 1 303 ? 6.940 -14.078 -12.073 1.00 96.19 303 TRP A O 1
ATOM 2368 N N . TYR A 1 304 ? 5.982 -12.780 -10.511 1.00 95.94 304 TYR A N 1
ATOM 2369 C CA . TYR A 1 304 ? 5.242 -13.869 -9.882 1.00 95.94 304 TYR A CA 1
ATOM 2370 C C . TYR A 1 304 ? 4.263 -14.534 -10.862 1.00 95.94 304 TYR A C 1
ATOM 2372 O O . TYR A 1 304 ? 4.199 -15.766 -10.938 1.00 95.94 304 TYR A O 1
ATOM 2380 N N . GLN A 1 305 ? 3.541 -13.732 -11.655 1.00 95.19 305 GLN A N 1
ATOM 2381 C CA . GLN A 1 305 ? 2.616 -14.206 -12.694 1.00 95.19 305 GLN A CA 1
ATOM 2382 C C . GLN A 1 305 ? 3.326 -14.916 -13.853 1.00 95.19 305 GLN A C 1
ATOM 2384 O O . GLN A 1 305 ? 2.749 -15.818 -14.455 1.00 95.19 305 GLN A O 1
ATOM 2389 N N . GLN A 1 306 ? 4.579 -14.555 -14.137 1.00 94.75 306 GLN A N 1
ATOM 2390 C CA . GLN A 1 306 ? 5.440 -15.265 -15.093 1.00 94.75 306 GLN A CA 1
ATOM 2391 C C . GLN A 1 306 ? 5.977 -16.599 -14.546 1.00 94.75 306 GLN A C 1
ATOM 2393 O O . GLN A 1 306 ? 6.615 -17.348 -15.280 1.00 94.75 306 GLN A O 1
ATOM 2398 N N . GLY A 1 307 ? 5.696 -16.922 -13.279 1.00 95.38 307 GLY A N 1
ATOM 2399 C CA . GLY A 1 307 ? 6.108 -18.172 -12.643 1.00 95.38 307 GLY A CA 1
ATOM 2400 C C . GLY A 1 307 ? 7.460 -18.103 -11.938 1.00 95.38 307 GLY A C 1
ATOM 2401 O O . GLY A 1 307 ? 7.916 -19.124 -11.436 1.00 95.38 307 GLY A O 1
ATOM 2402 N N . PHE A 1 308 ? 8.093 -16.930 -11.855 1.00 96.75 308 PHE A N 1
ATOM 2403 C CA . PHE A 1 308 ? 9.353 -16.775 -11.129 1.00 96.75 308 PHE A CA 1
ATOM 2404 C C . PHE A 1 308 ? 9.109 -16.856 -9.622 1.00 96.75 308 PHE A C 1
ATOM 2406 O O . PHE A 1 308 ? 8.105 -16.333 -9.119 1.00 96.75 308 PHE A O 1
ATOM 2413 N N . ARG A 1 309 ? 10.010 -17.532 -8.902 1.00 95.62 309 ARG A N 1
ATOM 2414 C CA . ARG A 1 309 ? 9.889 -17.735 -7.446 1.00 95.62 309 ARG A CA 1
ATOM 2415 C C . ARG A 1 309 ? 11.124 -17.333 -6.655 1.00 95.62 309 ARG A C 1
ATOM 2417 O O . ARG A 1 309 ? 11.007 -17.034 -5.473 1.00 95.62 309 ARG A O 1
ATOM 2424 N N . ASN A 1 310 ? 12.286 -17.287 -7.291 1.00 96.31 310 ASN A N 1
ATOM 2425 C CA . ASN A 1 310 ? 13.551 -16.938 -6.648 1.00 96.31 310 ASN A CA 1
ATOM 2426 C C . ASN A 1 310 ? 14.330 -15.900 -7.476 1.00 96.31 310 ASN A C 1
ATOM 2428 O O . ASN A 1 310 ? 13.924 -15.514 -8.572 1.00 96.31 310 ASN A O 1
ATOM 2432 N N . LEU A 1 311 ? 15.443 -15.408 -6.926 1.00 95.12 311 LEU A N 1
ATOM 2433 C CA . LEU A 1 311 ? 16.275 -14.406 -7.599 1.00 95.12 311 LEU A CA 1
ATOM 2434 C C . LEU A 1 311 ? 17.023 -14.976 -8.813 1.00 95.12 311 LEU A C 1
ATOM 2436 O O . LEU A 1 311 ? 17.338 -14.222 -9.731 1.00 95.12 311 LEU A O 1
ATOM 2440 N N . ASP A 1 312 ? 17.280 -16.283 -8.848 1.00 95.00 312 ASP A N 1
ATOM 2441 C CA . ASP A 1 312 ? 17.976 -16.929 -9.964 1.00 95.00 312 ASP A CA 1
ATOM 2442 C C . ASP A 1 312 ? 17.090 -16.998 -11.213 1.00 95.00 312 ASP A C 1
ATOM 2444 O O . ASP A 1 312 ? 17.547 -16.676 -12.310 1.00 95.00 312 ASP A O 1
ATOM 2448 N N . ASP A 1 313 ? 15.788 -17.244 -11.043 1.00 95.31 313 ASP A N 1
ATOM 2449 C CA . ASP A 1 313 ? 14.796 -17.117 -12.113 1.00 95.31 313 ASP A CA 1
ATOM 2450 C C . ASP A 1 313 ? 14.822 -15.714 -12.736 1.00 95.31 313 ASP A C 1
ATOM 2452 O O . ASP A 1 313 ? 14.740 -15.570 -13.960 1.00 95.31 313 ASP A O 1
ATOM 2456 N N . LEU A 1 314 ? 14.979 -14.672 -11.909 1.00 94.38 314 LEU A N 1
ATOM 2457 C CA . LEU A 1 314 ? 15.086 -13.299 -12.399 1.00 94.38 314 LEU A CA 1
ATOM 2458 C C . LEU A 1 314 ? 16.386 -13.068 -13.175 1.00 94.38 314 LEU A C 1
ATOM 2460 O O . LEU A 1 314 ? 16.367 -12.388 -14.201 1.00 94.38 314 LEU A O 1
ATOM 2464 N N . ARG A 1 315 ? 17.505 -13.629 -12.707 1.00 93.31 315 ARG A N 1
ATOM 2465 C CA . ARG A 1 315 ? 18.817 -13.496 -13.361 1.00 93.31 315 ARG A CA 1
ATOM 2466 C C . ARG A 1 315 ? 18.847 -14.164 -14.735 1.00 93.31 315 ARG A C 1
ATOM 2468 O O . ARG A 1 315 ? 19.454 -13.615 -15.652 1.00 93.31 315 ARG A O 1
ATOM 2475 N N . GLU A 1 316 ? 18.202 -15.318 -14.875 1.00 93.38 316 GLU A N 1
ATOM 2476 C CA . GLU A 1 316 ? 18.262 -16.129 -16.094 1.00 93.38 316 GLU A CA 1
ATOM 2477 C C . GLU A 1 316 ? 17.179 -15.780 -17.121 1.00 93.38 316 GLU A C 1
ATOM 2479 O O . GLU A 1 316 ? 17.452 -15.760 -18.322 1.00 93.38 316 GLU A O 1
ATOM 2484 N N . LYS A 1 317 ? 15.941 -15.544 -16.667 1.00 90.06 317 LYS A N 1
ATOM 2485 C CA . LYS A 1 317 ? 14.752 -15.585 -17.539 1.00 90.06 317 LYS A CA 1
ATOM 2486 C C . LYS A 1 317 ? 14.016 -14.251 -17.635 1.00 90.06 317 LYS A C 1
ATOM 2488 O O . LYS A 1 317 ? 13.264 -14.049 -18.588 1.00 90.06 317 LYS A O 1
ATOM 2493 N N . ALA A 1 318 ? 14.190 -13.342 -16.675 1.00 89.06 318 ALA A N 1
ATOM 2494 C CA . ALA A 1 318 ? 13.405 -12.113 -16.634 1.00 89.06 318 ALA A CA 1
ATOM 2495 C C . ALA A 1 318 ? 13.966 -11.007 -17.543 1.00 89.06 318 ALA A C 1
ATOM 2497 O O . ALA A 1 318 ? 15.172 -10.774 -17.655 1.00 89.06 318 ALA A O 1
ATOM 2498 N N . HIS A 1 319 ? 13.060 -10.234 -18.143 1.00 90.38 319 HIS A N 1
ATOM 2499 C CA . HIS A 1 319 ? 13.411 -8.989 -18.820 1.00 90.38 319 HIS A CA 1
ATOM 2500 C C . HIS A 1 319 ? 13.553 -7.855 -17.801 1.00 90.38 319 HIS A C 1
ATOM 2502 O O . HIS A 1 319 ? 12.565 -7.279 -17.349 1.00 90.38 319 HIS A O 1
ATOM 2508 N N . LEU A 1 320 ? 14.800 -7.544 -17.449 1.00 93.50 320 LEU A N 1
ATOM 2509 C CA . LEU A 1 320 ? 15.137 -6.575 -16.407 1.00 93.50 320 LEU A CA 1
ATOM 2510 C C . LEU A 1 320 ? 15.597 -5.232 -16.978 1.00 93.50 320 LEU A C 1
ATOM 2512 O O . LEU A 1 320 ? 16.351 -5.174 -17.957 1.00 93.50 320 LEU A O 1
ATOM 2516 N N . THR A 1 321 ? 15.212 -4.145 -16.307 1.00 95.00 321 THR A N 1
ATOM 2517 C CA . THR A 1 321 ? 15.774 -2.812 -16.558 1.00 95.00 321 THR A CA 1
ATOM 2518 C C . THR A 1 321 ? 17.241 -2.748 -16.123 1.00 95.00 321 THR A C 1
ATOM 2520 O O . THR A 1 321 ? 17.712 -3.567 -15.334 1.00 95.00 321 THR A O 1
ATOM 2523 N N . GLN A 1 322 ? 17.988 -1.749 -16.604 1.00 93.69 322 GLN A N 1
ATOM 2524 C CA . GLN A 1 322 ? 19.395 -1.583 -16.217 1.00 93.69 322 GLN A CA 1
ATOM 2525 C C . GLN A 1 322 ? 19.571 -1.434 -14.696 1.00 93.69 322 GLN A C 1
ATOM 2527 O O . GLN A 1 322 ? 20.511 -1.988 -14.130 1.00 93.69 322 GLN A O 1
ATOM 2532 N N . GLN A 1 323 ? 18.648 -0.730 -14.035 1.00 94.38 323 GLN A N 1
ATOM 2533 C CA . GLN A 1 323 ? 18.644 -0.570 -12.579 1.00 94.38 323 GLN A CA 1
ATOM 2534 C C . GLN A 1 323 ? 18.418 -1.912 -11.876 1.00 94.38 323 GLN A C 1
ATOM 2536 O O . GLN A 1 323 ? 19.199 -2.276 -11.007 1.00 94.38 323 GLN A O 1
ATOM 2541 N N . GLN A 1 324 ? 17.432 -2.695 -12.320 1.00 95.06 324 GLN A N 1
ATOM 2542 C CA . GLN A 1 324 ? 17.140 -4.015 -11.748 1.00 95.06 324 GLN A CA 1
ATOM 2543 C C . GLN A 1 324 ? 18.304 -4.997 -11.917 1.00 95.06 324 GLN A C 1
ATOM 2545 O O . GLN A 1 324 ? 18.598 -5.760 -11.003 1.00 95.06 324 GLN A O 1
ATOM 2550 N N . LYS A 1 325 ? 19.023 -4.950 -13.048 1.00 95.06 325 LYS A N 1
ATOM 2551 C CA . LYS A 1 325 ? 20.238 -5.759 -13.254 1.00 95.06 325 LYS A CA 1
ATOM 2552 C C . LYS A 1 325 ? 21.334 -5.420 -12.245 1.00 95.06 325 LYS A C 1
ATOM 2554 O O . LYS A 1 325 ? 21.950 -6.325 -11.692 1.00 95.06 325 LYS A O 1
ATOM 2559 N N . ILE A 1 326 ? 21.566 -4.130 -11.993 1.00 94.94 326 ILE A N 1
ATOM 2560 C CA . ILE A 1 326 ? 22.509 -3.682 -10.957 1.00 94.94 326 ILE A CA 1
ATOM 2561 C C . ILE A 1 326 ? 22.010 -4.124 -9.575 1.00 94.94 326 ILE A C 1
ATOM 2563 O O . ILE A 1 326 ? 22.789 -4.668 -8.797 1.00 94.94 326 ILE A O 1
ATOM 2567 N N . GLY A 1 327 ? 20.711 -3.965 -9.311 1.00 94.75 327 GLY A N 1
ATOM 2568 C CA . GLY A 1 327 ? 20.067 -4.377 -8.067 1.00 94.75 327 GLY A CA 1
ATOM 2569 C C . GLY A 1 327 ? 20.203 -5.869 -7.769 1.00 94.75 327 GLY A C 1
ATOM 2570 O O . GLY A 1 327 ? 20.433 -6.228 -6.626 1.00 94.75 327 GLY A O 1
ATOM 2571 N N . LEU A 1 328 ? 20.123 -6.740 -8.780 1.00 95.06 328 LEU A N 1
ATOM 2572 C CA . LEU A 1 328 ? 20.348 -8.182 -8.607 1.00 95.06 328 LEU A CA 1
ATOM 2573 C C . LEU A 1 328 ? 21.822 -8.555 -8.455 1.00 95.06 328 LEU A C 1
ATOM 2575 O O . LEU A 1 328 ? 22.135 -9.547 -7.793 1.00 95.06 328 LEU A O 1
ATOM 2579 N N . LYS A 1 329 ? 22.717 -7.797 -9.098 1.00 94.69 329 LYS A N 1
ATOM 2580 C CA . LYS A 1 329 ? 24.163 -8.019 -9.014 1.00 94.69 329 LYS A CA 1
ATOM 2581 C C . LYS A 1 329 ? 24.695 -7.710 -7.614 1.00 94.69 329 LYS A C 1
ATOM 2583 O O . LYS A 1 329 ? 25.518 -8.464 -7.118 1.00 94.69 329 LYS A O 1
ATOM 2588 N N . HIS A 1 330 ? 24.209 -6.632 -7.006 1.00 95.44 330 HIS A N 1
ATOM 2589 C CA . HIS A 1 330 ? 24.604 -6.164 -5.673 1.00 95.44 330 HIS A CA 1
ATOM 2590 C C . HIS A 1 330 ? 23.494 -6.383 -4.640 1.00 95.44 330 HIS A C 1
ATOM 2592 O O . HIS A 1 330 ? 23.335 -5.589 -3.719 1.00 95.44 330 HIS A O 1
ATOM 2598 N N . PHE A 1 331 ? 22.667 -7.417 -4.827 1.00 95.44 331 PHE A N 1
ATOM 2599 C CA . PHE A 1 331 ? 21.472 -7.612 -4.005 1.00 95.44 331 PHE A CA 1
ATOM 2600 C C . PHE A 1 331 ? 21.819 -7.728 -2.521 1.00 95.44 331 PHE A C 1
ATOM 2602 O O . PHE A 1 331 ? 21.224 -7.021 -1.717 1.00 95.44 331 PHE A O 1
ATOM 2609 N N . GLU A 1 332 ? 22.788 -8.582 -2.186 1.00 94.62 332 GLU A N 1
ATOM 2610 C CA . GLU A 1 332 ? 23.230 -8.828 -0.809 1.00 94.62 332 GLU A CA 1
ATOM 2611 C C . GLU A 1 332 ? 23.817 -7.555 -0.188 1.00 94.62 332 GLU A C 1
ATOM 2613 O O . GLU A 1 332 ? 23.293 -7.096 0.824 1.00 94.62 332 GLU A O 1
ATOM 2618 N N . ASP A 1 333 ? 24.778 -6.918 -0.868 1.00 93.88 333 ASP A N 1
ATOM 2619 C CA . ASP A 1 333 ? 25.407 -5.660 -0.438 1.00 93.88 333 ASP A CA 1
ATOM 2620 C C . ASP A 1 333 ? 24.370 -4.564 -0.117 1.00 93.88 333 ASP A C 1
ATOM 2622 O O . ASP A 1 333 ? 24.483 -3.851 0.875 1.00 93.88 333 ASP A O 1
ATOM 2626 N N . ILE A 1 334 ? 23.330 -4.425 -0.950 1.00 92.50 334 ILE A N 1
ATOM 2627 C CA . ILE A 1 334 ? 22.297 -3.387 -0.790 1.00 92.50 334 ILE A CA 1
ATOM 2628 C C . ILE A 1 334 ? 21.352 -3.687 0.387 1.00 92.50 334 ILE A C 1
ATOM 2630 O O . ILE A 1 334 ? 20.745 -2.760 0.928 1.00 92.50 334 ILE A O 1
ATOM 2634 N N . GLN A 1 335 ? 21.190 -4.955 0.785 1.00 91.69 335 GLN A N 1
ATOM 2635 C CA . GLN A 1 335 ? 20.394 -5.294 1.971 1.00 91.69 335 GLN A CA 1
ATOM 2636 C C . GLN A 1 335 ? 21.142 -5.004 3.276 1.00 91.69 335 GLN A C 1
ATOM 2638 O O . GLN A 1 335 ? 20.505 -4.881 4.327 1.00 91.69 335 GLN A O 1
ATOM 2643 N N . GLU A 1 336 ? 22.470 -4.905 3.235 1.00 93.62 336 GLU A N 1
ATOM 2644 C CA . GLU A 1 336 ? 23.253 -4.595 4.420 1.00 93.62 336 GLU A CA 1
ATOM 2645 C C . GLU A 1 336 ? 23.048 -3.144 4.864 1.00 93.62 336 GLU A C 1
ATOM 2647 O O . GLU A 1 336 ? 22.916 -2.198 4.082 1.00 93.62 336 GLU A O 1
ATOM 2652 N N . ARG A 1 337 ? 23.011 -2.950 6.183 1.00 94.31 337 ARG A N 1
ATOM 2653 C CA . ARG A 1 337 ? 22.913 -1.612 6.754 1.00 94.31 337 ARG A CA 1
ATOM 2654 C C . ARG A 1 337 ? 24.255 -0.904 6.592 1.00 94.31 337 ARG A C 1
ATOM 2656 O O . ARG A 1 337 ? 25.222 -1.303 7.230 1.00 94.31 337 ARG A O 1
ATOM 2663 N N . ILE A 1 338 ? 24.260 0.212 5.864 1.00 93.12 338 ILE A N 1
ATOM 2664 C CA . ILE A 1 338 ? 25.453 1.051 5.684 1.00 93.12 338 ILE A CA 1
ATOM 2665 C C . ILE A 1 338 ? 25.983 1.534 7.057 1.00 93.12 338 ILE A C 1
ATOM 2667 O O . ILE A 1 338 ? 25.241 2.210 7.792 1.00 93.12 338 ILE A O 1
ATOM 2671 N N . PRO A 1 339 ? 27.240 1.211 7.425 1.00 95.88 339 PRO A N 1
ATOM 2672 C CA . PRO A 1 339 ? 27.893 1.716 8.631 1.00 95.88 339 PRO A CA 1
ATOM 2673 C C . PRO A 1 339 ? 28.044 3.241 8.614 1.00 95.88 339 PRO A C 1
ATOM 2675 O O . PRO A 1 339 ? 28.166 3.863 7.558 1.00 95.88 339 PRO A O 1
ATOM 2678 N N . ARG A 1 340 ? 28.070 3.876 9.794 1.00 95.88 340 ARG A N 1
ATOM 2679 C CA . ARG A 1 340 ? 28.177 5.346 9.876 1.00 95.88 340 ARG A CA 1
ATOM 2680 C C . ARG A 1 340 ? 29.503 5.849 9.307 1.00 95.88 340 ARG A C 1
ATOM 2682 O O . ARG A 1 340 ? 29.523 6.892 8.663 1.00 95.88 340 ARG A O 1
ATOM 2689 N N . GLU A 1 341 ? 30.568 5.085 9.498 1.00 96.69 341 GLU A N 1
ATOM 2690 C CA . GLU A 1 341 ? 31.912 5.363 9.001 1.00 96.69 341 GLU A CA 1
ATOM 2691 C C . GLU A 1 341 ? 31.934 5.441 7.467 1.00 96.69 341 GLU A C 1
ATOM 2693 O O . GLU A 1 341 ? 32.535 6.350 6.894 1.00 96.69 341 GLU A O 1
ATOM 2698 N N . GLU A 1 342 ? 31.229 4.532 6.790 1.00 95.12 342 GLU A N 1
ATOM 2699 C CA . GLU A 1 342 ? 31.109 4.539 5.330 1.00 95.12 342 GLU A CA 1
ATOM 2700 C C . GLU A 1 342 ? 30.321 5.765 4.846 1.00 95.12 342 GLU A C 1
ATOM 2702 O O . GLU A 1 342 ? 30.737 6.450 3.909 1.00 95.12 342 GLU A O 1
ATOM 2707 N N . VAL A 1 343 ? 29.231 6.122 5.538 1.00 95.75 343 VAL A N 1
ATOM 2708 C CA . VAL A 1 343 ? 28.457 7.340 5.237 1.00 95.75 343 VAL A CA 1
ATOM 2709 C C . VAL A 1 343 ? 29.322 8.599 5.364 1.00 95.75 343 VAL A C 1
ATOM 2711 O O . VAL A 1 343 ? 29.231 9.498 4.524 1.00 95.75 343 VAL A O 1
ATOM 2714 N N . GLU A 1 344 ? 30.183 8.677 6.381 1.00 96.50 344 GLU A N 1
ATOM 2715 C CA . GLU A 1 344 ? 31.116 9.796 6.551 1.00 96.50 344 GLU A CA 1
ATOM 2716 C C . GLU A 1 344 ? 32.114 9.889 5.391 1.00 96.50 344 GLU A C 1
ATOM 2718 O O . GLU A 1 344 ? 32.331 10.981 4.853 1.00 96.50 344 GLU A O 1
ATOM 2723 N N . GLN A 1 345 ? 32.671 8.756 4.954 1.00 96.31 345 GLN A N 1
ATOM 2724 C CA . GLN A 1 345 ? 33.578 8.695 3.805 1.00 96.31 345 GLN A CA 1
ATOM 2725 C C . GLN A 1 345 ? 32.890 9.136 2.509 1.00 96.31 345 GLN A C 1
ATOM 2727 O O . GLN A 1 345 ? 33.430 9.980 1.786 1.00 96.31 345 GLN A O 1
ATOM 2732 N N . ILE A 1 346 ? 31.675 8.643 2.246 1.00 93.81 346 ILE A N 1
ATOM 2733 C CA . ILE A 1 346 ? 30.859 9.059 1.097 1.00 93.81 346 ILE A CA 1
ATOM 2734 C C . ILE A 1 346 ? 30.596 10.571 1.161 1.00 93.81 346 ILE A C 1
ATOM 2736 O O . ILE A 1 346 ? 30.776 11.281 0.171 1.00 93.81 346 ILE A O 1
ATOM 2740 N N . GLY A 1 347 ? 30.247 11.102 2.336 1.00 96.06 347 GLY A N 1
ATOM 2741 C CA . GLY A 1 347 ? 30.005 12.532 2.534 1.00 96.06 347 GLY A CA 1
ATOM 2742 C C . GLY A 1 347 ? 31.252 13.408 2.355 1.00 96.06 347 GLY A C 1
ATOM 2743 O O . GLY A 1 347 ? 31.148 14.552 1.908 1.00 96.06 347 GLY A O 1
ATOM 2744 N N . LEU A 1 348 ? 32.444 12.912 2.695 1.00 96.56 348 LEU A N 1
ATOM 2745 C CA . LEU A 1 348 ? 33.711 13.592 2.395 1.00 96.56 348 LEU A CA 1
ATOM 2746 C C . LEU A 1 348 ? 34.032 13.565 0.899 1.00 96.56 348 LEU A C 1
ATOM 2748 O O . LEU A 1 348 ? 34.541 14.553 0.378 1.00 96.56 348 LEU A O 1
ATOM 2752 N N . PHE A 1 349 ? 33.737 12.461 0.214 1.00 95.88 349 PHE A N 1
ATOM 2753 C CA . PHE A 1 349 ? 33.944 12.330 -1.226 1.00 95.88 349 PHE A CA 1
ATOM 2754 C C . PHE A 1 349 ? 33.034 13.275 -2.022 1.00 95.88 349 PHE A C 1
ATOM 2756 O O . PHE A 1 349 ? 33.529 14.036 -2.847 1.00 95.88 349 PHE A O 1
ATOM 2763 N N . VAL A 1 350 ? 31.731 13.305 -1.720 1.00 96.00 350 VAL A N 1
ATOM 2764 C CA . VAL A 1 350 ? 30.756 14.169 -2.414 1.00 96.00 350 VAL A CA 1
ATOM 2765 C C . VAL A 1 350 ? 31.078 15.656 -2.246 1.00 96.00 350 VAL A C 1
ATOM 2767 O O . VAL A 1 350 ? 30.881 16.419 -3.178 1.00 96.00 350 VAL A O 1
ATOM 2770 N N . ARG A 1 351 ? 31.621 16.077 -1.095 1.00 93.88 351 ARG A N 1
ATOM 2771 C CA . ARG A 1 351 ? 32.034 17.475 -0.856 1.00 93.88 351 ARG A CA 1
ATOM 2772 C C . ARG A 1 351 ? 33.282 17.911 -1.633 1.00 93.88 351 ARG A C 1
ATOM 2774 O O . ARG A 1 351 ? 33.576 19.101 -1.658 1.00 93.88 351 ARG A O 1
ATOM 2781 N N . LYS A 1 352 ? 34.053 16.965 -2.178 1.00 87.88 352 LYS A N 1
ATOM 2782 C CA . LYS A 1 352 ? 35.261 17.244 -2.972 1.00 87.88 352 LYS A CA 1
ATOM 2783 C C . LYS A 1 352 ? 34.973 17.401 -4.468 1.00 87.88 352 LYS A C 1
ATOM 2785 O O . LYS A 1 352 ? 35.855 17.879 -5.177 1.00 87.88 352 LYS A O 1
ATOM 2790 N N . ILE A 1 353 ? 33.805 16.950 -4.925 1.00 69.56 353 ILE A N 1
ATOM 2791 C CA . ILE A 1 353 ? 33.284 17.149 -6.286 1.00 69.56 353 ILE A CA 1
ATOM 2792 C C . ILE A 1 353 ? 32.615 18.519 -6.333 1.00 69.56 353 ILE A C 1
ATOM 2794 O O . ILE A 1 353 ? 32.797 19.210 -7.359 1.00 69.56 353 ILE A O 1
#

Sequence (353 aa):
MSQSSETTNNIFKDTAIYIVSSGIGQMRLALFEKQIKTNGGKVLPEVTQHLTHIILEENIFSDRKKCINLLNKTGYSFGSGIKIVGTSWLSECLSQNKLIDSKEFEFIVDNRQHNLNERVHPGYSSNNKSESEFKEDDKPSRMASSRGVDNSPPKKLKVDETGNGGHRDKAPRRTHIIDPWVFIERGPTPSFVGARTTAPCNELIISELQKLADAFRSYGDHWRVHGYEGAVSAIRTYGKDITSSQEAHALPGVGAKMAAKVQEILDCGQLRKVQEICESEKTSVLELFTKVWGAGPSAAESWYQQGFRNLDDLREKAHLTQQQKIGLKHFEDIQERIPREEVEQIGLFVRKI